Protein AF-A0A6A0HSL7-F1 (afdb_monomer)

Radius of gyration: 22.44 Å; Cα contacts (8 Å, |Δi|>4): 153; chains: 1; bounding box: 70×36×68 Å

Mean predicted aligned error: 13.16 Å

Secondary structure (DSSP, 8-state):
----------S-SSSSSSS----HHHHHHHHHTT-HHHHHHHHHHHHHHHHHHHHHHH--HHHHHHHHHHHHHHHHHHGGG--GGG--HHHHHHHHHHHHHHHHHHHHHHH-TTS-PPPP-------SS--HHHHHHHHHHHHHHHHHHHHS-HHHHHHHHHHHTS---HHHHHHHTT--HHHHHHHHHHHHHHHHHHHHHTT----

Sequence (207 aa):
MDFIMNQQADPATGVGQDVLRRSDDELLGAMAQREQQALAELYDRYATVLYTLALKIVGNASTAQDVVQEAFLTAWRKAALYSQKRGNVRTWLIVLCRNLAIDHYRAKMRLASRRVEMESVGEILIEHDQSPAEAAVAREDGRLLQQALEQLPREQRDVIELAYFRGLSQSEIAEETNTPLGTVKTRTRQAMMKLRGYLVQAGSIAY

Foldseek 3Di:
DDDDDDDDDDPDDPPPPPPDLDFLLVLLVCLVVVNVVSLVSVCVVPVVVLLVLLCLLQVDNVLSNVLSVVLSVVSSVCSVVDDCVVDGPNVVSNVSSNLSSLVSNVVVCVVVVPDDDDDWPPDDQDDDPDDPVRSVLVVVLVVLLVVLLVPQDPLLSVLVCCCPGVVDDLVRCCVVVVHDSVVSVVSPVVSVVSSVVSCVVVVSDDD

Structure (mmCIF, N/CA/C/O backbone):
data_AF-A0A6A0HSL7-F1
#
_entry.id   AF-A0A6A0HSL7-F1
#
loop_
_atom_site.group_PDB
_atom_site.id
_atom_site.type_symbol
_atom_site.label_atom_id
_atom_site.label_alt_id
_atom_site.label_comp_id
_atom_site.label_asym_id
_atom_site.label_entity_id
_atom_site.label_seq_id
_atom_site.pdbx_PDB_ins_code
_atom_site.Cartn_x
_atom_site.Cartn_y
_atom_site.Cartn_z
_atom_site.occupancy
_atom_site.B_iso_or_equiv
_atom_site.auth_seq_id
_atom_site.auth_comp_id
_atom_site.auth_asym_id
_atom_site.auth_atom_id
_atom_site.pdbx_PDB_model_num
ATOM 1 N N . MET A 1 1 ? -53.394 -18.895 43.784 1.00 38.19 1 MET A N 1
ATOM 2 C CA . MET A 1 1 ? -52.221 -18.953 42.893 1.00 38.19 1 MET A CA 1
ATOM 3 C C . MET A 1 1 ? -52.685 -18.371 41.569 1.00 38.19 1 MET A C 1
ATOM 5 O O . MET A 1 1 ? -53.599 -18.956 41.011 1.00 38.19 1 MET A O 1
ATOM 9 N N . ASP A 1 2 ? -52.305 -17.188 41.086 1.00 35.12 2 ASP A N 1
ATOM 10 C CA . ASP A 1 2 ? -51.199 -16.255 41.374 1.00 35.12 2 ASP A CA 1
ATOM 11 C C . ASP A 1 2 ? -51.667 -14.827 40.996 1.00 35.12 2 ASP A C 1
ATOM 13 O O . ASP A 1 2 ? -52.478 -14.669 40.089 1.00 35.12 2 ASP A O 1
ATOM 17 N N . PHE A 1 3 ? -51.506 -13.824 41.864 1.00 31.28 3 PHE A N 1
ATOM 18 C CA . PHE A 1 3 ? -50.407 -12.842 41.963 1.00 31.28 3 PHE A CA 1
ATOM 19 C C . PHE A 1 3 ? -50.342 -11.801 40.822 1.00 31.28 3 PHE A C 1
ATOM 21 O O . PHE A 1 3 ? -50.193 -12.112 39.648 1.00 31.28 3 PHE A O 1
ATOM 28 N N . ILE A 1 4 ? -50.459 -10.535 41.229 1.00 39.03 4 ILE A N 1
ATOM 29 C CA . ILE A 1 4 ? -50.401 -9.292 40.449 1.00 39.03 4 ILE A CA 1
ATOM 30 C C . ILE A 1 4 ? -48.955 -9.006 40.005 1.00 39.03 4 ILE A C 1
ATOM 32 O O . ILE A 1 4 ? -48.077 -9.043 40.858 1.00 39.03 4 ILE A O 1
ATOM 36 N N . MET A 1 5 ? -48.715 -8.578 38.754 1.00 34.66 5 MET A N 1
ATOM 37 C CA . MET A 1 5 ? -47.860 -7.406 38.476 1.00 34.66 5 MET A CA 1
ATOM 38 C C . MET A 1 5 ? -47.933 -6.902 37.026 1.00 34.66 5 MET A C 1
ATOM 40 O O . MET A 1 5 ? -47.741 -7.622 36.055 1.00 34.66 5 MET A O 1
ATOM 44 N N . ASN A 1 6 ? -48.185 -5.601 36.950 1.00 34.19 6 ASN A N 1
ATOM 45 C CA . ASN A 1 6 ? -47.958 -4.667 35.859 1.00 34.19 6 ASN A CA 1
ATOM 46 C C . ASN A 1 6 ? -46.462 -4.571 35.496 1.00 34.19 6 ASN A C 1
ATOM 48 O O . ASN A 1 6 ? -45.672 -4.283 36.392 1.00 34.19 6 ASN A O 1
ATOM 52 N N . GLN A 1 7 ? -46.093 -4.684 34.214 1.00 33.69 7 GLN A N 1
ATOM 53 C CA . GLN A 1 7 ? -45.019 -3.862 33.640 1.00 33.69 7 GLN A CA 1
ATOM 54 C C . GLN A 1 7 ? -45.060 -3.861 32.106 1.00 33.69 7 GLN A C 1
ATOM 56 O O . GLN A 1 7 ? -45.071 -4.905 31.459 1.00 33.69 7 GLN A O 1
ATOM 61 N N . GLN A 1 8 ? -45.079 -2.654 31.544 1.00 37.56 8 GLN A N 1
ATOM 62 C CA . GLN A 1 8 ? -44.827 -2.363 30.137 1.00 37.56 8 GLN A CA 1
ATOM 63 C C . GLN A 1 8 ? -43.493 -2.968 29.672 1.00 37.56 8 GLN A C 1
ATOM 65 O O . GLN A 1 8 ? -42.477 -2.811 30.346 1.00 37.56 8 GLN A O 1
ATOM 70 N N . ALA A 1 9 ? -43.484 -3.562 28.480 1.00 36.19 9 ALA A N 1
ATOM 71 C CA . ALA A 1 9 ? -42.281 -3.721 27.673 1.00 36.19 9 ALA A CA 1
ATOM 72 C C . ALA A 1 9 ? -42.577 -3.124 26.292 1.00 36.19 9 ALA A C 1
ATOM 74 O O . ALA A 1 9 ? -43.346 -3.678 25.507 1.00 36.19 9 ALA A O 1
ATOM 75 N N . ASP A 1 10 ? -42.030 -1.933 26.073 1.00 36.88 10 ASP A N 1
ATOM 76 C CA . ASP A 1 10 ? -42.110 -1.157 24.838 1.00 36.88 10 ASP A CA 1
ATOM 77 C C . ASP A 1 10 ? -41.440 -1.906 23.662 1.00 36.88 10 ASP A C 1
ATOM 79 O O . ASP A 1 10 ? -40.443 -2.611 23.865 1.00 36.88 10 ASP A O 1
ATOM 83 N N . PRO A 1 11 ? -41.924 -1.739 22.418 1.00 40.50 11 PRO A N 1
ATOM 84 C CA . PRO A 1 11 ? -41.395 -2.391 21.232 1.00 40.50 11 PRO A CA 1
ATOM 85 C C . PRO A 1 11 ? -40.235 -1.566 20.655 1.00 40.50 11 PRO A C 1
ATOM 87 O O . PRO A 1 11 ? -40.400 -0.844 19.677 1.00 40.50 11 PRO A O 1
ATOM 90 N N . ALA A 1 12 ? -39.045 -1.645 21.252 1.00 40.69 12 ALA A N 1
ATOM 91 C CA . ALA A 1 12 ? -37.861 -0.987 20.693 1.00 40.69 12 ALA A CA 1
ATOM 92 C C . ALA A 1 12 ? -36.554 -1.654 21.149 1.00 40.69 12 ALA A C 1
ATOM 94 O O . ALA A 1 12 ? -35.935 -1.249 22.128 1.00 40.69 12 ALA A O 1
ATOM 95 N N . THR A 1 13 ? -36.081 -2.674 20.428 1.00 43.53 13 THR A N 1
ATOM 96 C CA . THR A 1 13 ? -34.695 -3.169 20.614 1.00 43.53 13 THR A CA 1
ATOM 97 C C . THR A 1 13 ? -33.967 -3.477 19.297 1.00 43.53 13 THR A C 1
ATOM 99 O O . THR A 1 13 ? -32.833 -3.929 19.310 1.00 43.53 13 THR A O 1
ATOM 102 N N . GLY A 1 14 ? -34.548 -3.168 18.133 1.00 37.19 14 GLY A N 1
ATOM 103 C CA . GLY A 1 14 ? -33.937 -3.501 16.835 1.00 37.19 14 GLY A CA 1
ATOM 104 C C . GLY A 1 14 ? -33.225 -2.372 16.081 1.00 37.19 14 GLY A C 1
ATOM 105 O O . GLY A 1 14 ? -32.599 -2.652 15.070 1.00 37.19 14 GLY A O 1
ATOM 106 N N . VAL A 1 15 ? -33.322 -1.107 16.510 1.00 38.22 15 VAL A N 1
ATOM 107 C CA . VAL A 1 15 ? -32.984 0.055 15.643 1.00 38.22 15 VAL A CA 1
ATOM 108 C C . VAL A 1 15 ? -31.801 0.891 16.178 1.00 38.22 15 VAL A C 1
ATOM 110 O O . VAL A 1 15 ? -31.500 1.966 15.677 1.00 38.22 15 VAL A O 1
ATOM 113 N N . GLY A 1 16 ? -31.091 0.414 17.205 1.00 36.81 16 GLY A N 1
ATOM 114 C CA . GLY A 1 16 ? -30.145 1.240 17.973 1.00 36.81 16 GLY A CA 1
ATOM 115 C C . GLY A 1 16 ? -28.657 1.169 17.605 1.00 36.81 16 GLY A C 1
ATOM 116 O O . GLY A 1 16 ? -27.894 1.963 18.145 1.00 36.81 16 GLY A O 1
ATOM 117 N N . GLN A 1 17 ? -28.206 0.245 16.748 1.00 38.72 17 GLN A N 1
ATOM 118 C CA . GLN A 1 17 ? -26.759 0.041 16.517 1.00 38.72 17 GLN A CA 1
ATOM 119 C C . GLN A 1 17 ? -26.218 0.654 15.219 1.00 38.72 17 GLN A C 1
ATOM 121 O O . GLN A 1 17 ? -25.010 0.831 15.099 1.00 38.72 17 GLN A O 1
ATOM 126 N N . ASP A 1 18 ? -27.087 1.046 14.286 1.00 43.97 18 ASP A N 1
ATOM 127 C CA . ASP A 1 18 ? -26.670 1.530 12.959 1.00 43.97 18 ASP A CA 1
ATOM 128 C C . ASP A 1 18 ? -26.494 3.064 12.885 1.00 43.97 18 ASP A C 1
ATOM 130 O O . ASP A 1 18 ? -26.055 3.613 11.882 1.00 43.97 18 ASP A O 1
ATOM 134 N N . VAL A 1 19 ? -26.817 3.789 13.965 1.00 47.00 19 VAL A N 1
ATOM 135 C CA . VAL A 1 19 ? -26.932 5.264 13.955 1.00 47.00 19 VAL A CA 1
ATOM 136 C C . VAL A 1 19 ? -25.626 5.987 14.348 1.00 47.00 19 VAL A C 1
ATOM 138 O O . VAL A 1 19 ? -25.557 7.208 14.255 1.00 47.00 19 VAL A O 1
ATOM 141 N N . LEU A 1 20 ? -24.559 5.284 14.755 1.00 55.59 20 LEU A N 1
ATOM 142 C CA . LEU A 1 20 ? -23.324 5.923 15.265 1.00 55.59 20 LEU A CA 1
ATOM 143 C C . LEU A 1 20 ? -22.008 5.323 14.740 1.00 55.59 20 LEU A C 1
ATOM 145 O O . LEU A 1 20 ? -20.956 5.512 15.355 1.00 55.59 20 LEU A O 1
ATOM 149 N N . ARG A 1 21 ? -22.020 4.596 13.619 1.00 75.06 21 ARG A N 1
ATOM 150 C CA . ARG A 1 21 ? -20.775 4.066 13.047 1.00 75.06 21 ARG A CA 1
ATOM 151 C C . ARG A 1 21 ? -19.989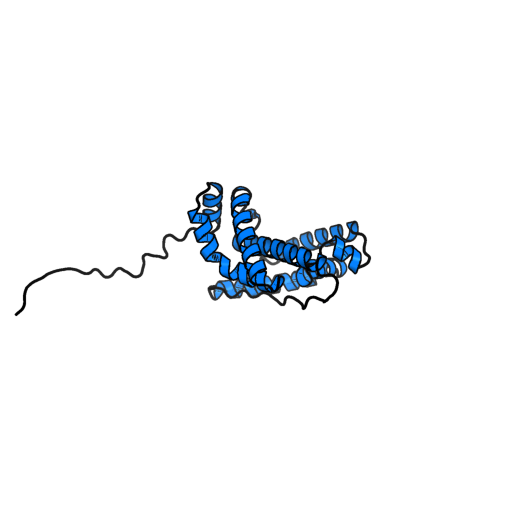 5.210 12.393 1.00 75.06 21 ARG A C 1
ATOM 153 O O . ARG A 1 21 ? -20.399 5.712 11.350 1.00 75.06 21 ARG A O 1
ATOM 160 N N . ARG A 1 22 ? -18.865 5.625 12.998 1.00 86.94 22 ARG A N 1
ATOM 161 C CA . ARG A 1 22 ? -17.994 6.689 12.454 1.00 86.94 22 ARG A CA 1
ATOM 162 C C . ARG A 1 22 ? -17.573 6.340 11.024 1.00 86.94 22 ARG A C 1
ATOM 164 O O . ARG A 1 22 ? -17.250 5.188 10.729 1.00 86.94 22 ARG A O 1
ATOM 171 N N . SER A 1 23 ? -17.543 7.308 10.125 1.00 90.00 23 SER A N 1
ATOM 172 C CA . SER A 1 23 ? -16.912 7.140 8.815 1.00 90.00 23 SER A CA 1
ATOM 173 C C . SER A 1 23 ? -15.414 6.853 8.968 1.00 90.00 23 SER A C 1
ATOM 175 O O . SER A 1 23 ? -14.796 7.182 9.982 1.00 90.00 23 SER A O 1
ATOM 177 N N . ASP A 1 24 ? -14.793 6.246 7.958 1.00 90.12 24 ASP A N 1
ATOM 178 C CA . ASP A 1 24 ? -13.355 5.963 8.027 1.00 90.12 24 ASP A CA 1
ATOM 179 C C . ASP A 1 24 ? -12.506 7.241 8.098 1.00 90.12 24 ASP A C 1
ATOM 181 O O . ASP A 1 24 ? -11.450 7.255 8.732 1.00 90.12 24 ASP A O 1
ATOM 185 N N . ASP A 1 25 ? -12.975 8.327 7.477 1.00 89.25 25 ASP A N 1
ATOM 186 C CA . ASP A 1 25 ? -12.317 9.631 7.537 1.00 89.25 25 ASP A CA 1
ATOM 187 C C . ASP A 1 25 ? -12.368 10.209 8.963 1.00 89.25 25 ASP A C 1
ATOM 189 O O . ASP A 1 25 ? -11.362 10.724 9.459 1.00 89.25 25 ASP A O 1
ATOM 193 N N . GLU A 1 26 ? -13.500 10.062 9.661 1.00 92.19 26 GLU A N 1
ATOM 194 C CA . GLU A 1 26 ? -13.626 10.424 11.080 1.00 92.19 26 GLU A CA 1
ATOM 195 C C . GLU A 1 26 ? -12.715 9.568 11.965 1.00 92.19 26 GLU A C 1
ATOM 197 O O . GLU A 1 26 ? -12.079 10.098 12.879 1.00 92.19 26 GLU A O 1
ATOM 202 N N . LEU A 1 27 ? -12.587 8.268 11.674 1.00 93.88 27 LEU A N 1
ATOM 203 C CA . LEU A 1 27 ? -11.656 7.389 12.386 1.00 93.88 27 LEU A CA 1
ATOM 204 C C . LEU A 1 27 ? -10.201 7.826 12.194 1.00 93.88 27 LEU A C 1
ATOM 206 O O . LEU A 1 27 ? -9.456 7.897 13.173 1.00 93.88 27 LEU A O 1
ATOM 210 N N . LEU A 1 28 ? -9.786 8.196 10.977 1.00 91.94 28 LEU A N 1
ATOM 211 C CA . LEU A 1 28 ? -8.440 8.737 10.761 1.00 91.94 28 LEU A CA 1
ATOM 212 C C . LEU A 1 28 ? -8.236 10.096 11.439 1.00 91.94 28 LEU A C 1
ATOM 214 O O . LEU A 1 28 ? -7.156 10.342 11.986 1.00 91.94 28 LEU A O 1
ATOM 218 N N . GLY A 1 29 ? -9.256 10.956 11.461 1.00 92.06 29 GLY A N 1
ATOM 219 C CA . GLY A 1 29 ? -9.227 12.216 12.209 1.00 92.06 29 GLY A CA 1
ATOM 220 C C . GLY A 1 29 ? -9.021 11.997 13.711 1.00 92.06 29 GLY A C 1
ATOM 221 O O . GLY A 1 29 ? -8.166 12.640 14.325 1.00 92.06 29 GLY A O 1
ATOM 222 N N . ALA A 1 30 ? -9.735 11.034 14.291 1.00 92.88 30 ALA A N 1
ATOM 223 C CA . ALA A 1 30 ? -9.594 10.624 15.686 1.00 92.88 30 ALA A CA 1
ATOM 224 C C . ALA A 1 30 ? -8.220 9.984 15.978 1.00 92.88 30 ALA A C 1
ATOM 226 O O . ALA A 1 30 ? -7.563 10.314 16.969 1.00 92.88 30 ALA A O 1
ATOM 227 N N . MET A 1 31 ? -7.709 9.140 15.076 1.00 94.62 31 MET A N 1
ATOM 228 C CA . MET A 1 31 ? -6.356 8.574 15.177 1.00 94.62 31 MET A CA 1
ATOM 229 C C . MET A 1 31 ? -5.269 9.656 15.129 1.00 94.62 31 MET A C 1
ATOM 231 O O . MET A 1 31 ? -4.275 9.568 15.858 1.00 94.62 31 MET A O 1
ATOM 235 N N . ALA A 1 32 ? -5.449 10.706 14.321 1.00 92.31 32 ALA A N 1
ATOM 236 C CA . ALA A 1 32 ? -4.539 11.852 14.294 1.00 92.31 32 ALA A CA 1
ATOM 237 C C . ALA A 1 32 ? -4.501 12.592 15.646 1.00 92.31 32 ALA A C 1
ATOM 239 O O . ALA A 1 32 ? -3.448 13.097 16.038 1.00 92.31 32 ALA A O 1
ATOM 240 N N . GLN A 1 33 ? -5.612 12.573 16.389 1.00 94.00 33 GLN A N 1
ATOM 241 C CA . GLN A 1 33 ? -5.730 13.078 17.763 1.00 94.00 33 GLN A CA 1
ATOM 242 C C . GLN A 1 33 ? -5.309 12.055 18.834 1.00 94.00 33 GLN A C 1
ATOM 244 O O . GLN A 1 33 ? -5.444 12.318 20.026 1.00 94.00 33 GLN A O 1
ATOM 249 N N . ARG A 1 34 ? -4.738 10.913 18.428 1.00 93.06 34 ARG A N 1
ATOM 250 C CA . ARG A 1 34 ? -4.272 9.823 19.302 1.00 93.06 34 ARG A CA 1
ATOM 251 C C . ARG A 1 34 ? -5.380 9.083 20.060 1.00 93.06 34 ARG A C 1
ATOM 253 O O . ARG A 1 34 ? -5.095 8.436 21.068 1.00 93.06 34 ARG A O 1
ATOM 260 N N . GLU A 1 35 ? -6.609 9.079 19.550 1.00 95.62 35 GLU A N 1
ATOM 261 C CA . GLU A 1 35 ? -7.687 8.251 20.099 1.00 95.62 35 GLU A CA 1
ATOM 262 C C . GLU A 1 35 ? -7.487 6.774 19.716 1.00 95.62 35 GLU A C 1
ATOM 264 O O . GLU A 1 35 ? -7.698 6.372 18.573 1.00 95.62 35 GLU A O 1
ATOM 269 N N . GLN A 1 36 ? -7.065 5.942 20.674 1.00 91.81 36 GLN A N 1
ATOM 270 C CA . GLN A 1 36 ? -6.750 4.526 20.423 1.00 91.81 36 GLN A CA 1
ATOM 271 C C . GLN A 1 36 ? -7.967 3.704 19.981 1.00 91.81 36 GLN A C 1
ATOM 273 O O . GLN A 1 36 ? -7.824 2.798 19.162 1.00 91.81 36 GLN A O 1
ATOM 278 N N . GLN A 1 37 ? -9.162 4.046 20.469 1.00 94.19 37 GLN A N 1
ATOM 279 C CA . GLN A 1 37 ? -10.397 3.348 20.108 1.00 94.19 37 GLN A CA 1
ATOM 280 C C . GLN A 1 37 ? -10.683 3.429 18.602 1.00 94.19 37 GLN A C 1
ATOM 282 O O . GLN A 1 37 ? -11.158 2.462 18.013 1.00 94.19 37 GLN A O 1
ATOM 287 N N . ALA A 1 38 ? -10.315 4.542 17.959 1.00 94.44 38 ALA A N 1
ATOM 288 C CA . ALA A 1 38 ? -10.489 4.707 16.521 1.00 94.44 38 ALA A CA 1
ATOM 289 C C . ALA A 1 38 ? -9.597 3.754 15.706 1.00 94.44 38 ALA A C 1
ATOM 291 O O . ALA A 1 38 ? -10.011 3.268 14.656 1.00 94.44 38 ALA A O 1
ATOM 292 N N . LEU A 1 39 ? -8.394 3.437 16.204 1.00 94.12 39 LEU A N 1
ATOM 293 C CA . LEU A 1 39 ? -7.528 2.433 15.584 1.00 94.12 39 LEU A CA 1
ATOM 294 C C . LEU A 1 39 ? -8.123 1.028 15.709 1.00 94.12 39 LEU A C 1
ATOM 296 O O . LEU A 1 39 ? -8.077 0.279 14.739 1.00 94.12 39 LEU A O 1
ATOM 300 N N . ALA A 1 40 ? -8.670 0.679 16.877 1.00 94.06 40 ALA A N 1
ATOM 301 C CA . ALA A 1 40 ? -9.314 -0.616 17.096 1.00 94.06 40 ALA A CA 1
ATOM 302 C C . ALA A 1 40 ? -10.523 -0.797 16.166 1.00 94.06 40 ALA A C 1
ATOM 304 O O . ALA A 1 40 ? -10.637 -1.810 15.486 1.00 94.06 40 ALA A O 1
ATOM 305 N N . GLU A 1 41 ? -11.360 0.232 16.035 1.00 94.44 41 GLU A N 1
ATOM 306 C CA . GLU A 1 41 ? -12.517 0.184 15.141 1.00 94.44 41 GLU A CA 1
ATOM 307 C C . GLU A 1 41 ? -12.112 0.072 13.661 1.00 94.44 41 GLU A C 1
ATOM 309 O O . GLU A 1 41 ? -12.729 -0.670 12.894 1.00 94.44 41 GLU A O 1
ATOM 314 N N . LEU A 1 42 ? -11.047 0.767 13.248 1.00 93.19 42 LEU A N 1
ATOM 315 C CA . LEU A 1 42 ? -10.501 0.634 11.896 1.00 93.19 42 LEU A CA 1
ATOM 316 C C . LEU A 1 42 ? -9.868 -0.751 11.673 1.00 93.19 42 LEU A C 1
ATOM 318 O O . LEU A 1 42 ? -9.948 -1.296 10.570 1.00 93.19 42 LEU A O 1
ATOM 322 N N . TYR A 1 43 ? -9.256 -1.325 12.711 1.00 94.12 43 TYR A N 1
ATOM 323 C CA . TYR A 1 43 ? -8.714 -2.680 12.693 1.00 94.12 43 TYR A CA 1
ATOM 324 C C . TYR A 1 43 ? -9.818 -3.710 12.469 1.00 94.12 43 TYR A C 1
ATOM 326 O O . TYR A 1 43 ? -9.733 -4.478 11.512 1.00 94.12 43 TYR A O 1
ATOM 334 N N . ASP A 1 44 ? -10.886 -3.670 13.263 1.00 91.50 44 ASP A N 1
ATOM 335 C CA . ASP A 1 44 ? -12.009 -4.609 13.156 1.00 91.50 44 ASP A CA 1
ATOM 336 C C . ASP A 1 44 ? -12.671 -4.568 11.770 1.00 91.50 44 ASP A C 1
ATOM 338 O O . ASP A 1 44 ? -13.100 -5.597 11.248 1.00 91.50 44 ASP A O 1
ATOM 342 N N . ARG A 1 45 ? -12.696 -3.392 11.128 1.00 92.38 45 ARG A N 1
ATOM 343 C CA . ARG A 1 45 ? -13.218 -3.221 9.762 1.00 92.38 45 ARG A CA 1
ATOM 344 C C . ARG A 1 45 ? -12.349 -3.860 8.684 1.00 92.38 45 ARG A C 1
ATOM 346 O O . ARG A 1 45 ? -12.881 -4.381 7.708 1.00 92.38 45 ARG A O 1
ATOM 353 N N . TYR A 1 46 ? -11.025 -3.762 8.808 1.00 93.44 46 TYR A N 1
ATOM 354 C CA . TYR A 1 46 ? -10.119 -3.999 7.679 1.00 93.44 46 TYR A CA 1
ATOM 355 C C . TYR A 1 46 ? -9.118 -5.141 7.880 1.00 93.44 46 TYR A C 1
ATOM 357 O O . TYR A 1 46 ? -8.514 -5.591 6.905 1.00 93.44 46 TYR A O 1
ATOM 365 N N . ALA A 1 47 ? -8.948 -5.664 9.094 1.00 92.19 47 ALA A N 1
ATOM 366 C CA . ALA A 1 47 ? -7.948 -6.692 9.379 1.00 92.19 47 ALA A CA 1
ATOM 367 C C . ALA A 1 47 ? -8.116 -7.941 8.502 1.00 92.19 47 ALA A C 1
ATOM 369 O O . ALA A 1 47 ? -7.137 -8.411 7.928 1.00 92.19 47 ALA A O 1
ATOM 370 N N . THR A 1 48 ? -9.345 -8.431 8.314 1.00 91.00 48 THR A N 1
ATOM 371 C CA . THR A 1 48 ? -9.626 -9.637 7.514 1.00 91.00 48 THR A CA 1
ATOM 372 C C . THR A 1 48 ? -9.222 -9.477 6.048 1.00 91.00 48 THR A C 1
ATOM 374 O O . THR A 1 48 ? -8.563 -10.352 5.474 1.00 91.00 48 THR A O 1
ATOM 377 N N . VAL A 1 49 ? -9.576 -8.346 5.429 1.00 87.81 49 VAL A N 1
ATOM 378 C CA . VAL A 1 49 ? -9.240 -8.083 4.023 1.00 87.81 49 VAL A CA 1
ATOM 379 C C . VAL A 1 49 ? -7.739 -7.875 3.837 1.00 87.81 49 VAL A C 1
ATOM 381 O O . VAL A 1 49 ? -7.152 -8.451 2.918 1.00 87.81 49 VAL A O 1
ATOM 384 N N . LEU A 1 50 ? -7.098 -7.109 4.724 1.00 92.81 50 LEU A N 1
ATOM 385 C CA . LEU A 1 50 ? -5.657 -6.876 4.656 1.00 92.81 50 LEU A CA 1
ATOM 386 C C . LEU A 1 50 ? -4.872 -8.167 4.916 1.00 92.81 50 LEU A C 1
ATOM 388 O O . LEU A 1 50 ? -3.895 -8.431 4.221 1.00 92.81 50 LEU A O 1
ATOM 392 N N . TYR A 1 51 ? -5.331 -9.009 5.843 1.00 93.50 51 TYR A N 1
ATOM 393 C CA . TYR A 1 51 ? -4.731 -10.316 6.105 1.00 93.50 51 TYR A CA 1
ATOM 394 C C . TYR A 1 51 ? -4.824 -11.235 4.889 1.00 93.50 51 TYR A C 1
ATOM 396 O O . TYR A 1 51 ? -3.821 -11.818 4.483 1.00 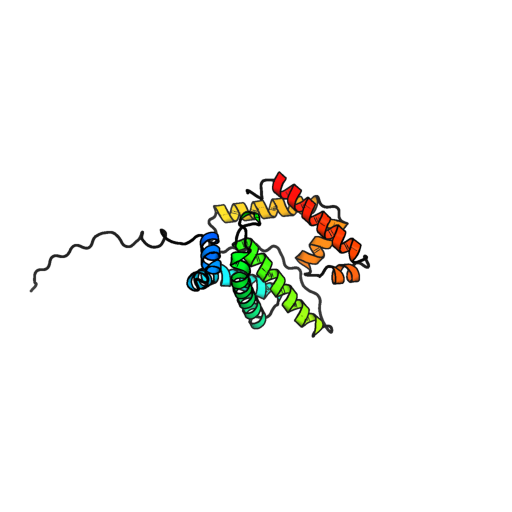93.50 51 TYR A O 1
ATOM 404 N N . THR A 1 52 ? -5.999 -11.319 4.263 1.00 86.19 52 THR A N 1
ATOM 405 C CA . THR A 1 52 ? -6.204 -12.140 3.060 1.00 86.19 52 THR A CA 1
ATOM 406 C C . THR A 1 52 ? -5.294 -11.687 1.917 1.00 86.19 52 THR A C 1
ATOM 408 O O . THR A 1 52 ? -4.675 -12.515 1.245 1.00 86.19 52 THR A O 1
ATOM 411 N N . LEU A 1 53 ? -5.172 -10.372 1.717 1.00 86.00 53 LEU A N 1
ATOM 412 C CA . LEU A 1 53 ? -4.265 -9.783 0.734 1.00 86.00 53 LEU A CA 1
ATOM 413 C C . LEU A 1 53 ? -2.798 -10.105 1.046 1.00 86.00 53 LEU A C 1
ATOM 415 O O . LEU A 1 53 ? -2.079 -10.598 0.177 1.00 86.00 53 LEU A O 1
ATOM 419 N N . ALA A 1 54 ? -2.359 -9.849 2.278 1.00 88.19 54 ALA A N 1
ATOM 420 C CA . ALA A 1 54 ? -0.987 -10.091 2.701 1.00 88.19 54 ALA A CA 1
ATOM 421 C C . ALA A 1 54 ? -0.618 -11.574 2.576 1.00 88.19 54 ALA A C 1
ATOM 423 O O . ALA A 1 54 ? 0.440 -11.888 2.037 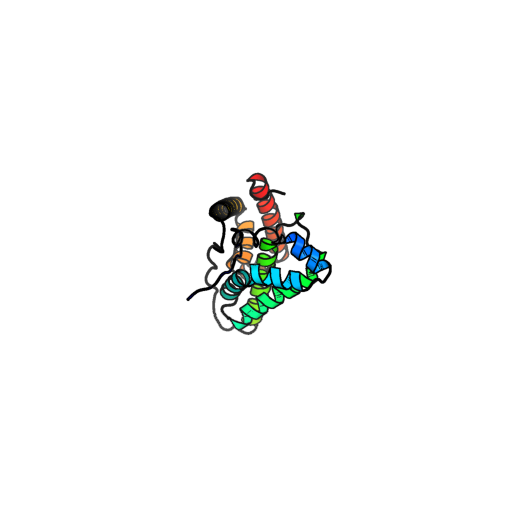1.00 88.19 54 ALA A O 1
ATOM 424 N N . LEU A 1 55 ? -1.508 -12.482 2.993 1.00 87.88 55 LEU A N 1
ATOM 425 C CA . LEU A 1 55 ? -1.304 -13.928 2.922 1.00 87.88 55 LEU A CA 1
ATOM 426 C C . LEU A 1 55 ? -1.097 -14.414 1.486 1.00 87.88 55 LEU A C 1
ATOM 428 O O . LEU A 1 55 ? -0.186 -15.206 1.252 1.00 87.88 55 LEU A O 1
ATOM 432 N N . LYS A 1 56 ? -1.883 -13.911 0.526 1.00 83.25 56 LYS A N 1
ATOM 433 C CA . LYS A 1 56 ? -1.705 -14.234 -0.900 1.00 83.25 56 LYS A CA 1
ATOM 434 C C . LYS A 1 56 ? -0.340 -13.792 -1.435 1.00 83.25 56 LYS A C 1
ATOM 436 O O . LYS A 1 56 ? 0.229 -14.487 -2.264 1.00 83.25 56 LYS A O 1
ATOM 441 N N . ILE A 1 57 ? 0.182 -12.659 -0.962 1.00 81.94 57 ILE A N 1
ATOM 442 C CA . ILE A 1 57 ? 1.464 -12.108 -1.427 1.00 81.94 57 ILE A CA 1
ATOM 443 C C . ILE A 1 57 ? 2.652 -12.827 -0.774 1.00 81.94 57 ILE A C 1
ATOM 445 O O . ILE A 1 57 ? 3.610 -13.185 -1.452 1.00 81.94 57 ILE A O 1
ATOM 449 N N . VAL A 1 58 ? 2.621 -13.025 0.546 1.00 85.06 58 VAL A N 1
ATOM 450 C CA . VAL A 1 58 ? 3.780 -13.539 1.302 1.00 85.06 58 VAL A CA 1
ATOM 451 C C . VAL A 1 58 ? 3.782 -15.062 1.463 1.00 85.06 58 VAL A C 1
ATOM 453 O O . VAL A 1 58 ? 4.810 -15.637 1.833 1.00 85.06 58 VAL A O 1
ATOM 456 N N . GLY A 1 59 ? 2.641 -15.722 1.232 1.00 83.12 59 GLY A N 1
ATOM 457 C CA . GLY A 1 59 ? 2.477 -17.176 1.327 1.00 83.12 59 GLY A CA 1
ATOM 458 C C . GLY A 1 59 ? 2.735 -17.761 2.722 1.00 83.12 59 GLY A C 1
ATOM 459 O O . GLY A 1 59 ? 2.946 -18.963 2.860 1.00 83.12 59 GLY A O 1
ATOM 460 N N . ASN A 1 60 ? 2.787 -16.929 3.766 1.00 89.81 60 ASN A N 1
ATOM 461 C CA . ASN A 1 60 ? 3.100 -17.336 5.134 1.00 89.81 60 ASN A CA 1
ATOM 462 C C . ASN A 1 60 ? 2.209 -16.596 6.138 1.00 89.81 60 ASN A C 1
ATOM 464 O O . ASN A 1 60 ? 2.186 -15.370 6.155 1.00 89.81 60 ASN A O 1
ATOM 468 N N . ALA A 1 61 ? 1.514 -17.343 6.998 1.00 91.69 61 ALA A N 1
ATOM 469 C CA . ALA A 1 61 ? 0.562 -16.775 7.952 1.00 91.69 61 ALA A CA 1
ATOM 470 C C . ALA A 1 61 ? 1.209 -15.817 8.967 1.00 91.69 61 ALA A C 1
ATOM 472 O O . ALA A 1 61 ? 0.666 -14.742 9.203 1.00 91.69 61 ALA A O 1
ATOM 473 N N . SER A 1 62 ? 2.383 -16.162 9.510 1.00 93.94 62 SER A N 1
ATOM 474 C CA . SER A 1 62 ? 3.098 -15.307 10.470 1.00 93.94 62 SER A CA 1
ATOM 475 C C . SER A 1 62 ? 3.500 -13.983 9.824 1.00 93.94 62 SER A C 1
ATOM 477 O O . SER A 1 62 ? 3.158 -12.919 10.325 1.00 93.94 62 SER A O 1
ATOM 479 N N . THR A 1 63 ? 4.142 -14.035 8.652 1.00 92.12 63 THR A N 1
ATOM 480 C CA . THR A 1 63 ? 4.535 -12.823 7.919 1.00 92.12 63 THR A CA 1
ATOM 481 C C . THR A 1 63 ? 3.319 -11.992 7.506 1.00 92.12 63 THR A C 1
ATOM 483 O O . THR A 1 63 ? 3.370 -10.768 7.542 1.00 92.12 63 THR A O 1
ATOM 486 N N . ALA A 1 64 ? 2.201 -12.626 7.143 1.00 92.38 64 ALA A N 1
ATOM 487 C CA . ALA A 1 64 ? 0.970 -11.908 6.824 1.00 92.38 64 ALA A CA 1
ATOM 488 C C . ALA A 1 64 ? 0.415 -11.146 8.040 1.00 92.38 64 ALA A C 1
ATOM 490 O O . ALA A 1 64 ? 0.006 -9.994 7.899 1.00 92.38 64 ALA A O 1
ATOM 491 N N . GLN A 1 65 ? 0.439 -11.748 9.234 1.00 96.69 65 GLN A N 1
ATOM 492 C CA . GLN A 1 65 ? 0.051 -11.072 10.477 1.00 96.69 65 GLN A CA 1
ATOM 493 C C . GLN A 1 65 ? 0.974 -9.891 10.793 1.00 96.69 65 GLN A C 1
ATOM 495 O O . GLN A 1 65 ? 0.486 -8.824 11.170 1.00 96.69 65 GLN A O 1
ATOM 500 N N . ASP A 1 66 ? 2.284 -10.048 10.604 1.00 96.44 66 ASP A N 1
ATOM 501 C CA . ASP A 1 66 ? 3.256 -8.969 10.810 1.00 96.44 66 ASP A CA 1
ATOM 502 C C . ASP A 1 66 ? 2.995 -7.793 9.860 1.00 96.44 66 ASP A C 1
ATOM 504 O O . ASP A 1 66 ? 2.943 -6.641 10.291 1.00 96.44 66 ASP A O 1
ATOM 508 N N . VAL A 1 67 ? 2.731 -8.080 8.582 1.00 95.56 67 VAL A N 1
ATOM 509 C CA . VAL A 1 67 ? 2.380 -7.070 7.572 1.00 95.56 67 VAL A CA 1
ATOM 510 C C . VAL A 1 67 ? 1.109 -6.310 7.952 1.00 95.56 67 VAL A C 1
ATOM 512 O O . VAL A 1 67 ? 1.067 -5.086 7.819 1.00 95.56 67 VAL A O 1
ATOM 515 N N . VAL A 1 68 ? 0.065 -7.004 8.415 1.00 96.94 68 VAL A N 1
ATOM 516 C CA . VAL A 1 68 ? -1.191 -6.360 8.836 1.00 96.94 68 VAL A CA 1
ATOM 517 C C . VAL A 1 68 ? -0.952 -5.446 10.034 1.00 96.94 68 VAL A C 1
ATOM 519 O O . VAL A 1 68 ? -1.365 -4.285 10.011 1.00 96.94 68 VAL A O 1
ATOM 522 N N . GLN A 1 69 ? -0.239 -5.929 11.053 1.00 96.81 69 GLN A N 1
ATOM 523 C CA . GLN A 1 69 ? 0.116 -5.120 12.220 1.00 96.81 69 GLN A CA 1
ATOM 524 C C . GLN A 1 69 ? 0.925 -3.884 11.813 1.00 96.81 69 GLN A C 1
ATOM 526 O O . GLN A 1 69 ? 0.609 -2.762 12.217 1.00 96.81 69 GLN A O 1
ATOM 531 N N . GLU A 1 70 ? 1.930 -4.056 10.956 1.00 97.31 70 GLU A N 1
ATOM 532 C CA . GLU A 1 70 ? 2.749 -2.958 10.455 1.00 97.31 70 GLU A CA 1
ATOM 533 C C . GLU A 1 70 ? 1.934 -1.953 9.626 1.00 97.31 70 GLU A C 1
ATOM 535 O O . GLU A 1 70 ? 2.163 -0.741 9.735 1.00 97.31 70 GLU A O 1
ATOM 540 N N . ALA A 1 71 ? 0.952 -2.419 8.849 1.00 95.62 71 ALA A N 1
ATOM 541 C CA . ALA A 1 71 ? 0.048 -1.560 8.091 1.00 95.62 71 ALA A CA 1
ATOM 542 C C . ALA A 1 71 ? -0.768 -0.655 9.024 1.00 95.62 71 ALA A C 1
ATOM 544 O O . ALA A 1 71 ? -0.769 0.562 8.832 1.00 95.62 71 ALA A O 1
ATOM 545 N N . PHE A 1 72 ? -1.378 -1.205 10.076 1.00 97.12 72 PHE A N 1
ATOM 546 C CA . PHE A 1 72 ? -2.148 -0.420 11.048 1.00 97.12 72 PHE A CA 1
ATOM 547 C C . PHE A 1 72 ? -1.273 0.514 11.891 1.00 97.12 72 PHE A C 1
ATOM 549 O O . PHE A 1 72 ? -1.625 1.679 12.087 1.00 97.12 72 PHE A O 1
ATOM 556 N N . LEU A 1 73 ? -0.085 0.071 12.314 1.00 96.31 73 LEU A N 1
ATOM 557 C CA . LEU A 1 73 ? 0.881 0.940 12.996 1.00 96.31 73 LEU A CA 1
ATOM 558 C C . LEU A 1 73 ? 1.349 2.086 12.091 1.00 96.31 73 LEU A C 1
ATOM 560 O O . LEU A 1 73 ? 1.523 3.224 12.536 1.00 96.31 73 LEU A O 1
ATOM 564 N N . THR A 1 74 ? 1.551 1.808 10.805 1.00 93.00 74 THR A N 1
ATOM 565 C CA . THR A 1 74 ? 1.900 2.835 9.823 1.00 93.00 74 THR A CA 1
ATOM 566 C C . THR A 1 74 ? 0.732 3.782 9.576 1.00 93.00 74 THR A C 1
ATOM 568 O O . THR A 1 74 ? 0.958 4.992 9.497 1.00 93.00 74 THR A O 1
ATOM 571 N N . ALA A 1 75 ? -0.498 3.269 9.517 1.00 92.62 75 ALA A N 1
ATOM 572 C CA . ALA A 1 75 ? -1.702 4.077 9.396 1.00 92.62 75 ALA A CA 1
ATOM 573 C C . ALA A 1 75 ? -1.854 5.023 10.595 1.00 92.62 75 ALA A C 1
ATOM 575 O O . ALA A 1 75 ? -2.010 6.225 10.401 1.00 92.62 75 ALA A O 1
ATOM 576 N N . TRP A 1 76 ? -1.663 4.526 11.820 1.00 94.81 76 TRP A N 1
ATOM 577 C CA . TRP A 1 76 ? -1.633 5.336 13.041 1.00 94.81 76 TRP A CA 1
ATOM 578 C C . TRP A 1 76 ? -0.602 6.468 12.985 1.00 94.81 76 TRP A C 1
ATOM 580 O O . TRP A 1 76 ? -0.901 7.615 13.320 1.00 94.81 76 TRP A O 1
ATOM 590 N N . ARG A 1 77 ? 0.623 6.181 12.524 1.00 92.62 77 ARG A N 1
ATOM 591 C CA . ARG A 1 77 ? 1.675 7.205 12.383 1.00 92.62 77 ARG A CA 1
ATOM 592 C C . ARG A 1 77 ? 1.359 8.239 11.303 1.00 92.62 77 ARG A C 1
ATOM 594 O O . ARG A 1 77 ? 1.776 9.386 11.434 1.00 92.62 77 ARG A O 1
ATOM 601 N N . LYS A 1 78 ? 0.673 7.831 10.234 1.00 88.75 78 LYS A N 1
ATOM 602 C CA . LYS A 1 78 ? 0.396 8.665 9.056 1.00 88.75 78 LYS A CA 1
ATOM 603 C C . LYS A 1 78 ? -1.009 9.267 9.038 1.00 88.75 78 LYS A C 1
ATOM 605 O O . LYS A 1 78 ? -1.298 10.007 8.105 1.00 88.75 78 LYS A O 1
ATOM 610 N N . ALA A 1 79 ? -1.839 9.013 10.049 1.00 89.31 79 ALA A N 1
ATOM 611 C CA . ALA A 1 79 ? -3.224 9.480 10.115 1.00 89.31 79 ALA A CA 1
ATOM 612 C C . ALA A 1 79 ? -3.344 10.997 9.881 1.00 89.31 79 ALA A C 1
ATOM 614 O O . ALA A 1 79 ? -4.139 11.436 9.061 1.00 89.31 79 ALA A O 1
ATOM 615 N N . ALA A 1 80 ? -2.458 11.797 10.487 1.00 85.00 80 ALA A N 1
ATOM 616 C CA . ALA A 1 80 ? -2.431 13.254 10.311 1.00 85.00 80 ALA A CA 1
ATOM 617 C C . ALA A 1 80 ? -2.008 13.729 8.902 1.00 85.00 80 ALA A C 1
ATOM 619 O O . ALA A 1 80 ? -2.204 14.890 8.557 1.00 85.00 80 ALA A O 1
ATOM 620 N N . LEU A 1 81 ? -1.391 12.860 8.094 1.00 80.94 81 LEU A N 1
ATOM 621 C CA . LEU A 1 81 ? -0.933 13.159 6.729 1.00 80.94 81 LEU A CA 1
ATOM 622 C C . LEU A 1 81 ? -1.923 12.686 5.657 1.00 80.94 81 LEU A C 1
ATOM 624 O O . LEU A 1 81 ? -1.702 12.929 4.462 1.00 80.94 81 LEU A O 1
ATOM 628 N N . TYR A 1 82 ? -2.968 11.966 6.062 1.00 78.56 82 TYR A N 1
ATOM 629 C CA . TYR A 1 82 ? -4.020 11.534 5.162 1.00 78.56 82 TYR A CA 1
ATOM 630 C C . TYR A 1 82 ? -4.809 12.744 4.650 1.00 78.56 82 TYR A C 1
ATOM 632 O O . TYR A 1 82 ? -5.006 13.741 5.341 1.00 78.56 82 TYR A O 1
ATOM 640 N N . SER A 1 83 ? -5.237 12.664 3.394 1.00 71.38 83 SER A N 1
ATOM 641 C CA . SER A 1 83 ? -6.078 13.673 2.767 1.00 71.38 83 SER A CA 1
ATOM 642 C C . SER A 1 83 ? -7.086 12.956 1.891 1.00 71.38 83 SER A C 1
ATOM 644 O O . SER A 1 83 ? -6.684 12.249 0.970 1.00 71.38 83 SER A O 1
ATOM 646 N N . GLN A 1 84 ? -8.372 13.194 2.143 1.00 67.25 84 GLN A N 1
ATOM 647 C CA . GLN A 1 84 ? -9.487 12.597 1.402 1.00 67.25 84 GLN A CA 1
ATOM 648 C C . GLN A 1 84 ? -9.380 12.842 -0.117 1.00 67.25 84 GLN A C 1
ATOM 650 O O . GLN A 1 84 ? -9.666 11.963 -0.920 1.00 67.25 84 GLN A O 1
ATOM 655 N N . LYS A 1 85 ? -8.793 13.982 -0.523 1.00 60.81 85 LYS A N 1
ATOM 656 C CA . LYS A 1 85 ? -8.490 14.319 -1.930 1.00 60.81 85 LYS A CA 1
ATOM 657 C C . LYS A 1 85 ? -7.517 13.348 -2.623 1.00 60.81 85 LYS A C 1
ATOM 659 O O . LYS A 1 85 ? -7.298 13.459 -3.827 1.00 60.81 85 LYS A O 1
ATOM 664 N N . ARG A 1 86 ? -6.846 12.462 -1.876 1.00 58.66 86 ARG A N 1
ATOM 665 C CA . ARG A 1 86 ? -5.905 11.453 -2.397 1.00 58.66 86 ARG A CA 1
ATOM 666 C C . ARG A 1 86 ? -6.541 10.064 -2.555 1.00 58.66 86 ARG A C 1
ATOM 668 O O . ARG A 1 86 ? -5.842 9.164 -3.016 1.00 58.66 86 ARG A O 1
ATOM 675 N N . GLY A 1 87 ? -7.823 9.907 -2.219 1.00 67.38 87 GLY A N 1
ATOM 676 C CA . GLY A 1 87 ? -8.574 8.650 -2.282 1.00 67.38 87 GLY A CA 1
ATOM 677 C C . GLY A 1 87 ? -9.090 8.207 -0.910 1.00 67.38 87 GLY A C 1
ATOM 678 O O . GLY A 1 87 ? -8.605 8.682 0.114 1.00 67.38 87 GLY A O 1
ATOM 679 N N . ASN A 1 88 ? -10.062 7.287 -0.902 1.00 79.56 88 ASN A N 1
ATOM 680 C CA . ASN A 1 88 ? -10.688 6.792 0.328 1.00 79.56 88 ASN A CA 1
ATOM 681 C C . ASN A 1 88 ? -9.731 5.950 1.201 1.00 79.56 88 ASN A C 1
ATOM 683 O O . ASN A 1 88 ? -8.758 5.353 0.718 1.00 79.56 88 ASN A O 1
ATOM 687 N N . VAL A 1 89 ? -10.033 5.877 2.501 1.00 83.44 89 VAL A N 1
ATOM 688 C CA . VAL A 1 89 ? -9.216 5.184 3.515 1.00 83.44 89 VAL A CA 1
ATOM 689 C C . VAL A 1 89 ? -8.999 3.710 3.179 1.00 83.44 89 VAL A C 1
ATOM 691 O O . VAL A 1 89 ? -7.873 3.219 3.287 1.00 83.44 89 VAL A O 1
ATOM 694 N N . ARG A 1 90 ? -10.041 3.012 2.709 1.00 83.62 90 ARG A N 1
ATOM 695 C CA . ARG A 1 90 ? -9.967 1.601 2.301 1.00 83.62 90 ARG A CA 1
ATOM 696 C C . ARG A 1 90 ? -8.879 1.366 1.254 1.00 83.62 90 ARG A C 1
ATOM 698 O O . ARG A 1 90 ? -8.014 0.510 1.436 1.00 83.62 90 ARG A O 1
ATOM 705 N N . THR A 1 91 ? -8.895 2.144 0.174 1.00 75.69 91 THR A N 1
ATOM 706 C CA . THR A 1 91 ? -7.916 2.035 -0.918 1.00 75.69 91 THR A CA 1
ATOM 707 C C . THR A 1 91 ? -6.513 2.331 -0.411 1.00 75.69 91 THR A C 1
ATOM 709 O O . THR A 1 91 ? -5.566 1.604 -0.715 1.00 75.69 91 THR A O 1
ATOM 712 N N . TRP A 1 92 ? -6.376 3.371 0.411 1.00 83.44 92 TRP A N 1
ATOM 713 C CA . TRP A 1 92 ? -5.098 3.730 1.008 1.00 83.44 92 TRP A CA 1
ATOM 714 C C . TRP A 1 92 ? -4.520 2.605 1.885 1.00 83.44 92 TRP A C 1
ATOM 716 O O . TRP A 1 92 ? -3.337 2.283 1.747 1.00 83.44 92 TRP A O 1
ATOM 726 N N . LEU A 1 93 ? -5.342 1.961 2.720 1.00 86.69 93 LEU A N 1
ATOM 727 C CA . LEU A 1 93 ? -4.942 0.821 3.554 1.00 86.69 93 LEU A CA 1
ATOM 728 C C . LEU A 1 93 ? -4.547 -0.406 2.724 1.00 86.69 93 LEU A C 1
ATOM 730 O O . LEU A 1 93 ? -3.523 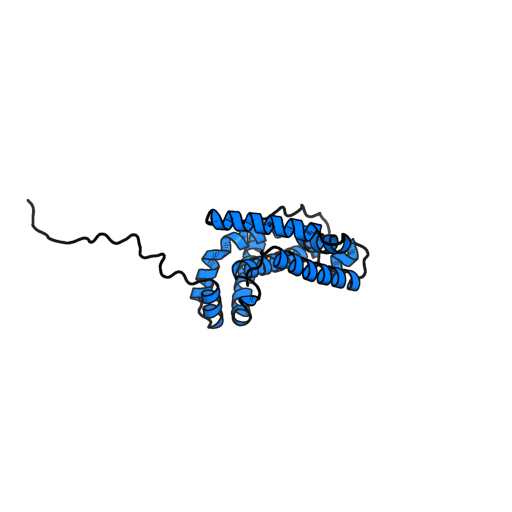-1.028 3.007 1.00 86.69 93 LEU A O 1
ATOM 734 N N . ILE A 1 94 ? -5.312 -0.729 1.678 1.00 85.56 94 ILE A N 1
ATOM 735 C CA . ILE A 1 94 ? -5.008 -1.837 0.758 1.00 85.56 94 ILE A CA 1
ATOM 736 C C . ILE A 1 94 ? -3.651 -1.617 0.080 1.00 85.56 94 ILE A C 1
ATOM 738 O O . ILE A 1 94 ? -2.806 -2.514 0.072 1.00 85.56 94 ILE A O 1
ATOM 742 N N . VAL A 1 95 ? -3.406 -0.412 -0.445 1.00 80.38 95 VAL A N 1
ATOM 743 C CA . VAL A 1 95 ? -2.131 -0.062 -1.091 1.00 80.38 95 VAL A CA 1
ATOM 744 C C . VAL A 1 95 ? -0.976 -0.117 -0.092 1.00 80.38 95 VAL A C 1
ATOM 746 O O . VAL A 1 95 ? 0.084 -0.662 -0.405 1.00 80.38 95 VAL A O 1
ATOM 749 N N . LEU A 1 96 ? -1.172 0.419 1.115 1.00 85.25 96 LEU A N 1
ATOM 750 C CA . LEU A 1 96 ? -0.172 0.379 2.178 1.00 85.25 96 LEU A CA 1
ATOM 751 C C . LEU A 1 96 ? 0.196 -1.063 2.550 1.00 85.25 96 LEU A C 1
ATOM 753 O O . LEU A 1 9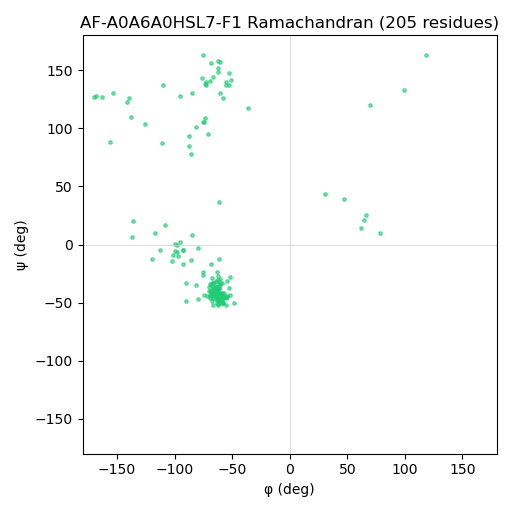6 ? 1.378 -1.405 2.555 1.00 85.25 96 LEU A O 1
ATOM 757 N N . CYS A 1 97 ? -0.804 -1.906 2.809 1.00 89.81 97 CYS A N 1
ATOM 758 C CA . CYS A 1 97 ? -0.615 -3.313 3.149 1.00 89.81 97 CYS A CA 1
ATOM 759 C C . CYS A 1 97 ? 0.093 -4.077 2.027 1.00 89.81 97 CYS A C 1
ATOM 761 O O . CYS A 1 97 ? 1.066 -4.779 2.288 1.00 89.81 97 CYS A O 1
ATOM 763 N N . ARG A 1 98 ? -0.324 -3.882 0.768 1.00 84.31 98 ARG A N 1
ATOM 764 C CA . ARG A 1 98 ? 0.321 -4.505 -0.396 1.00 84.31 98 ARG A CA 1
ATOM 765 C C . ARG A 1 98 ? 1.802 -4.144 -0.487 1.00 84.31 98 ARG A C 1
ATOM 767 O O . ARG A 1 98 ? 2.624 -5.023 -0.727 1.00 84.31 98 ARG A O 1
ATOM 774 N N . ASN A 1 99 ? 2.145 -2.869 -0.311 1.00 81.19 99 ASN A N 1
ATOM 775 C CA . ASN A 1 99 ? 3.537 -2.423 -0.390 1.00 81.19 99 ASN A CA 1
ATOM 776 C C . ASN A 1 99 ? 4.391 -3.084 0.697 1.00 81.19 99 ASN A C 1
ATOM 778 O O . ASN A 1 99 ? 5.440 -3.640 0.385 1.00 81.19 99 ASN A O 1
ATOM 782 N N . LEU A 1 100 ? 3.894 -3.112 1.937 1.00 88.94 100 LEU A N 1
ATOM 783 C CA . LEU A 1 100 ? 4.559 -3.805 3.042 1.00 88.94 100 LEU A CA 1
ATOM 784 C C . LEU A 1 100 ? 4.702 -5.307 2.760 1.00 88.94 100 LEU A C 1
ATOM 786 O O . LEU A 1 100 ? 5.789 -5.856 2.909 1.00 88.94 100 LEU A O 1
ATOM 790 N N . ALA A 1 101 ? 3.646 -5.966 2.277 1.00 87.69 101 ALA A N 1
ATOM 791 C CA . ALA A 1 101 ? 3.674 -7.386 1.929 1.00 87.69 101 ALA A CA 1
ATOM 792 C C . ALA A 1 101 ? 4.751 -7.707 0.883 1.00 87.69 101 ALA A C 1
ATOM 794 O O . ALA A 1 101 ? 5.507 -8.665 1.039 1.00 87.69 101 ALA A O 1
ATOM 795 N N . ILE A 1 102 ? 4.852 -6.886 -0.165 1.00 81.25 102 ILE A N 1
ATOM 796 C CA . ILE A 1 102 ? 5.869 -7.039 -1.211 1.00 81.25 102 ILE A CA 1
ATOM 797 C C . ILE A 1 102 ? 7.269 -6.825 -0.637 1.00 81.25 102 ILE A C 1
ATOM 799 O O . ILE A 1 102 ? 8.179 -7.589 -0.953 1.00 81.25 102 ILE A O 1
ATOM 803 N N . ASP A 1 103 ? 7.459 -5.829 0.224 1.00 81.31 103 ASP A N 1
ATOM 804 C CA . ASP A 1 103 ? 8.764 -5.563 0.829 1.00 81.31 103 ASP A CA 1
ATOM 805 C C . ASP A 1 103 ? 9.216 -6.713 1.748 1.00 81.31 103 ASP A C 1
ATOM 807 O O . ASP A 1 103 ? 10.376 -7.138 1.671 1.00 81.31 103 ASP A O 1
ATOM 811 N N . HIS A 1 104 ? 8.296 -7.291 2.529 1.00 86.25 104 HIS A N 1
ATOM 812 C CA . HIS A 1 104 ? 8.527 -8.506 3.325 1.00 86.25 104 HIS A CA 1
ATOM 813 C C . HIS A 1 104 ? 8.844 -9.720 2.446 1.00 86.25 104 HIS A C 1
ATOM 815 O O . HIS A 1 104 ? 9.837 -10.418 2.678 1.00 86.25 104 HIS A O 1
ATOM 821 N N . TYR A 1 105 ? 8.051 -9.949 1.395 1.00 81.81 105 TYR A N 1
ATOM 822 C CA . TYR A 1 105 ? 8.296 -11.020 0.428 1.00 81.81 105 TYR A CA 1
ATOM 823 C C . TYR A 1 105 ? 9.690 -10.894 -0.201 1.00 81.81 105 TYR A C 1
ATOM 825 O O . TYR A 1 105 ? 10.446 -11.865 -0.243 1.00 81.81 105 TYR A O 1
ATOM 833 N N . ARG A 1 106 ? 10.085 -9.683 -0.612 1.00 72.88 106 ARG A N 1
ATOM 834 C CA . ARG A 1 106 ? 11.416 -9.411 -1.172 1.00 72.88 106 ARG A CA 1
ATOM 835 C C . ARG A 1 106 ? 12.534 -9.647 -0.164 1.00 72.88 106 ARG A C 1
ATOM 837 O O . ARG A 1 106 ? 13.570 -10.194 -0.533 1.00 72.88 106 ARG A O 1
ATOM 844 N N . ALA A 1 107 ? 12.360 -9.242 1.095 1.00 75.88 107 ALA A N 1
ATOM 845 C CA . ALA A 1 107 ? 13.349 -9.505 2.140 1.00 75.88 107 ALA A CA 1
ATOM 846 C C . ALA A 1 107 ? 13.585 -11.012 2.310 1.00 75.88 107 ALA A C 1
ATOM 848 O O . ALA A 1 107 ? 14.733 -11.452 2.356 1.00 75.88 107 ALA A O 1
ATOM 849 N N . LYS A 1 108 ? 12.510 -11.805 2.288 1.00 71.88 108 LYS A N 1
ATOM 850 C CA . LYS A 1 108 ? 12.577 -13.268 2.316 1.00 71.88 108 LYS A CA 1
ATOM 851 C C . LYS A 1 108 ? 13.192 -13.856 1.044 1.00 71.88 108 LYS A C 1
ATOM 853 O O . LYS A 1 108 ? 14.022 -14.750 1.150 1.00 71.88 108 LYS A O 1
ATOM 858 N N . MET A 1 109 ? 12.844 -13.357 -0.143 1.00 65.94 109 MET A N 1
ATOM 859 C CA . MET A 1 109 ? 13.412 -13.836 -1.410 1.00 65.94 109 MET A CA 1
ATOM 860 C C . MET A 1 109 ? 14.900 -13.537 -1.544 1.00 65.94 109 MET A C 1
ATOM 862 O O . MET A 1 109 ? 15.633 -14.415 -1.972 1.00 65.94 109 MET A O 1
ATOM 866 N N . ARG A 1 110 ? 15.384 -12.375 -1.090 1.00 62.84 110 ARG A N 1
ATOM 867 C CA . ARG A 1 110 ? 16.831 -12.094 -1.037 1.00 62.84 110 ARG A CA 1
ATOM 868 C C . ARG A 1 110 ? 17.586 -13.078 -0.140 1.00 62.84 110 ARG A C 1
ATOM 870 O O . ARG A 1 110 ? 18.726 -13.418 -0.437 1.00 62.84 110 ARG A O 1
ATOM 877 N N . LEU A 1 111 ? 16.949 -13.556 0.931 1.00 60.06 111 LEU A N 1
ATOM 878 C CA . LEU A 1 111 ? 17.478 -14.638 1.769 1.00 60.06 111 LEU A CA 1
ATOM 879 C C . LEU A 1 111 ? 17.332 -16.016 1.094 1.00 60.06 111 LEU A C 1
ATOM 881 O O . LEU A 1 111 ? 18.111 -16.925 1.371 1.00 60.06 111 LEU A O 1
ATOM 885 N N . ALA A 1 112 ? 16.350 -16.165 0.203 1.00 54.12 112 ALA A N 1
ATOM 886 C CA . ALA A 1 112 ? 15.948 -17.410 -0.438 1.00 54.12 112 ALA A CA 1
ATOM 887 C C . ALA A 1 112 ? 16.318 -17.521 -1.931 1.00 54.12 112 ALA A C 1
ATOM 889 O O . ALA A 1 112 ? 15.785 -18.420 -2.581 1.00 54.12 112 ALA A O 1
ATOM 890 N N . SER A 1 113 ? 17.231 -16.694 -2.473 1.00 46.41 113 SER A N 1
ATOM 891 C CA . SER A 1 113 ? 17.701 -16.670 -3.881 1.00 46.41 113 SER A CA 1
ATOM 892 C C . SER A 1 113 ? 18.392 -17.961 -4.374 1.00 46.41 113 SER A C 1
ATOM 894 O O . SER A 1 113 ? 19.333 -17.933 -5.164 1.00 46.41 113 SER A O 1
ATOM 896 N N . ARG A 1 114 ? 17.920 -19.129 -3.937 1.00 44.84 114 ARG A N 1
ATOM 897 C CA . ARG A 1 114 ? 18.139 -20.438 -4.540 1.00 44.84 114 ARG A CA 1
ATOM 898 C C . ARG A 1 114 ? 16.898 -21.088 -5.142 1.00 44.84 114 ARG A C 1
ATOM 900 O O . ARG A 1 114 ? 17.103 -22.153 -5.718 1.00 44.84 114 ARG A O 1
ATOM 907 N N . ARG A 1 115 ? 15.662 -20.557 -5.057 1.00 40.50 115 ARG A N 1
ATOM 908 C CA . ARG A 1 115 ? 14.536 -21.190 -5.787 1.00 40.50 115 ARG A CA 1
ATOM 909 C C . ARG A 1 115 ? 13.202 -20.415 -5.843 1.00 40.50 115 ARG A C 1
ATOM 911 O O . ARG A 1 115 ? 12.582 -20.189 -4.813 1.00 40.50 115 ARG A O 1
ATOM 918 N N . VAL A 1 116 ? 12.735 -20.267 -7.091 1.00 38.88 116 VAL A N 1
ATOM 919 C CA . VAL A 1 116 ? 11.344 -20.282 -7.606 1.00 38.88 116 VAL A CA 1
ATOM 920 C C . VAL A 1 116 ? 10.623 -18.950 -7.885 1.00 38.88 116 VAL A C 1
ATOM 922 O O . VAL A 1 116 ? 10.614 -18.020 -7.086 1.00 38.88 116 VAL A O 1
ATOM 925 N N . GLU A 1 117 ? 10.026 -18.957 -9.087 1.00 38.38 117 GLU A N 1
ATOM 926 C CA . GLU A 1 117 ? 9.105 -18.023 -9.743 1.00 38.38 117 GLU A CA 1
ATOM 927 C C . GLU A 1 117 ? 7.768 -17.842 -9.013 1.00 38.38 117 GLU A C 1
ATOM 929 O O . GLU A 1 117 ? 7.253 -18.748 -8.362 1.00 38.38 117 GLU A O 1
ATOM 934 N N . MET A 1 118 ? 7.174 -16.662 -9.184 1.00 42.47 118 MET A N 1
ATOM 935 C CA . MET A 1 118 ? 5.881 -16.301 -8.614 1.00 42.47 118 MET A CA 1
ATOM 936 C C . MET A 1 118 ? 4.757 -16.555 -9.628 1.00 42.47 118 MET A C 1
ATOM 938 O O . MET A 1 118 ? 4.812 -16.079 -10.762 1.00 42.47 118 MET A O 1
ATOM 942 N N . GLU A 1 119 ? 3.733 -17.287 -9.198 1.00 36.06 119 GLU A N 1
ATOM 943 C CA . GLU A 1 119 ? 2.479 -17.488 -9.926 1.00 36.06 119 GLU A CA 1
ATOM 944 C C . GLU A 1 119 ? 1.637 -16.199 -9.876 1.00 36.06 119 GLU A C 1
ATOM 946 O O . GLU A 1 119 ? 1.596 -15.510 -8.854 1.00 36.06 119 GLU A O 1
ATOM 951 N N . SER A 1 120 ? 1.015 -15.827 -11.001 1.00 36.69 120 SER A N 1
ATOM 952 C CA . SER A 1 120 ? 0.341 -14.533 -11.167 1.00 36.69 120 SER A CA 1
ATOM 953 C C . SER A 1 120 ? -0.758 -14.318 -10.126 1.00 36.69 120 SER A C 1
ATOM 955 O O . SER A 1 120 ? -1.691 -15.118 -10.030 1.00 36.69 120 SER A O 1
ATOM 957 N N . VAL A 1 121 ? -0.698 -13.197 -9.403 1.00 41.25 121 VAL A N 1
ATOM 958 C CA . VAL A 1 121 ? -1.778 -12.765 -8.509 1.00 41.25 121 VAL A CA 1
ATOM 959 C C . VAL A 1 121 ? -2.958 -12.315 -9.375 1.00 41.25 121 VAL A C 1
ATOM 961 O O . VAL A 1 121 ? -2.986 -11.189 -9.871 1.00 41.25 121 VAL A O 1
ATOM 964 N N . GLY A 1 122 ? -3.891 -13.239 -9.607 1.00 33.62 122 GLY A N 1
ATOM 965 C CA . GLY A 1 122 ? -5.133 -12.997 -10.336 1.00 33.62 122 GLY A CA 1
ATOM 966 C C . GLY A 1 122 ? -6.017 -11.939 -9.672 1.00 33.62 122 GLY A C 1
ATOM 967 O O . GLY A 1 122 ? -5.911 -11.676 -8.471 1.00 33.62 122 GLY A O 1
ATOM 968 N N . GLU A 1 123 ? -6.873 -11.346 -10.502 1.00 38.22 123 GLU A N 1
ATOM 969 C CA . GLU A 1 123 ? -7.830 -10.277 -10.212 1.00 38.22 123 GLU A CA 1
ATOM 970 C C . GLU A 1 123 ? -8.457 -10.388 -8.812 1.00 38.22 123 GLU A C 1
ATOM 972 O O . GLU A 1 123 ? -9.116 -11.365 -8.450 1.00 38.22 123 GLU A O 1
ATOM 977 N N . ILE A 1 124 ? -8.198 -9.372 -7.989 1.00 42.97 124 ILE A N 1
ATOM 978 C CA . ILE A 1 124 ? -8.638 -9.319 -6.599 1.00 42.97 124 ILE A CA 1
ATOM 979 C C . ILE A 1 124 ? -10.049 -8.715 -6.563 1.00 42.97 124 ILE A C 1
ATOM 981 O O . ILE A 1 12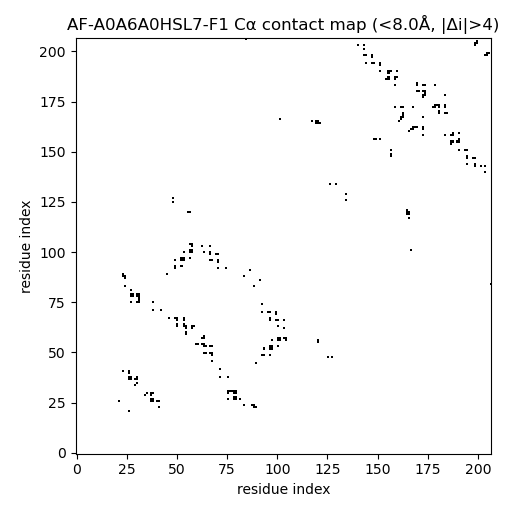4 ? -10.223 -7.521 -6.330 1.00 42.97 124 ILE A O 1
ATOM 985 N N . LEU A 1 125 ? -11.066 -9.551 -6.770 1.00 40.25 125 LEU A N 1
ATOM 986 C CA . LEU A 1 125 ? -12.435 -9.244 -6.348 1.00 40.25 125 LEU A CA 1
ATOM 987 C C . LEU A 1 125 ? -12.551 -9.584 -4.857 1.00 40.25 125 LEU A C 1
ATOM 989 O O . LEU A 1 125 ? -12.608 -10.747 -4.463 1.00 40.25 125 LEU A O 1
ATOM 993 N N . ILE A 1 126 ? -12.485 -8.554 -4.013 1.00 44.09 126 ILE A N 1
ATOM 994 C CA . ILE A 1 126 ? -12.651 -8.682 -2.562 1.00 44.09 126 ILE A CA 1
ATOM 995 C C . ILE A 1 126 ? -14.139 -8.568 -2.266 1.00 44.09 126 ILE A C 1
ATOM 997 O O . ILE A 1 126 ? -14.646 -7.466 -2.066 1.00 44.09 126 ILE A O 1
ATOM 1001 N N . GLU A 1 127 ? -14.825 -9.702 -2.205 1.00 39.19 127 GLU A N 1
ATOM 1002 C CA . GLU A 1 127 ? -16.151 -9.763 -1.599 1.00 39.19 127 GLU A CA 1
ATOM 1003 C C . GLU A 1 127 ? -15.988 -9.701 -0.074 1.00 39.19 127 GLU A C 1
ATOM 1005 O O . GLU A 1 127 ? -15.536 -10.646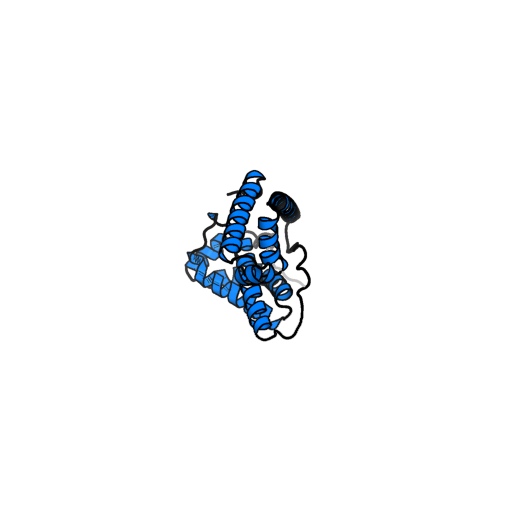 0.570 1.00 39.19 127 GLU A O 1
ATOM 1010 N N . HIS A 1 128 ? -16.309 -8.549 0.506 1.00 43.03 128 HIS A N 1
ATOM 1011 C CA . HIS A 1 128 ? -16.514 -8.398 1.942 1.00 43.03 128 HIS A CA 1
ATOM 1012 C C . HIS A 1 128 ? -17.736 -7.522 2.145 1.00 43.03 128 HIS A C 1
ATOM 1014 O O . HIS A 1 128 ? -17.630 -6.336 1.861 1.00 43.03 128 HIS A O 1
ATOM 1020 N N . ASP A 1 129 ? -18.839 -8.096 2.630 1.00 43.62 129 ASP A N 1
ATOM 1021 C CA . ASP A 1 129 ? -20.095 -7.421 3.016 1.00 43.62 129 ASP A CA 1
ATOM 1022 C C . ASP A 1 129 ? -20.405 -6.148 2.210 1.00 43.62 129 ASP A C 1
ATOM 1024 O O . ASP A 1 129 ? -20.710 -5.086 2.745 1.00 43.62 129 ASP A O 1
ATOM 1028 N N . GLN A 1 130 ? -20.198 -6.234 0.894 1.00 52.12 130 GLN A N 1
ATOM 1029 C CA . GLN A 1 130 ? -20.466 -5.136 -0.010 1.00 52.12 130 GLN A CA 1
ATOM 1030 C C . GLN A 1 130 ? -21.938 -5.235 -0.334 1.00 52.12 130 GLN A C 1
ATOM 1032 O O . GLN A 1 130 ? -22.419 -6.301 -0.737 1.00 52.12 130 GLN A O 1
ATOM 1037 N N . SER A 1 131 ? -22.650 -4.120 -0.210 1.00 61.12 131 SER A N 1
ATOM 1038 C CA . SER A 1 131 ? -23.979 -4.055 -0.795 1.00 61.12 131 SER A CA 1
ATOM 1039 C C . SER A 1 131 ? -23.890 -4.461 -2.282 1.00 61.12 131 SER A C 1
ATOM 1041 O O . SER A 1 131 ? -22.880 -4.192 -2.945 1.00 61.12 131 SER A O 1
ATOM 1043 N N . PRO A 1 132 ? -24.924 -5.097 -2.860 1.00 63.28 132 PRO A N 1
ATOM 1044 C CA . PRO A 1 132 ? -24.922 -5.455 -4.281 1.00 63.28 132 PRO A CA 1
ATOM 1045 C C . PRO A 1 132 ? -24.596 -4.270 -5.210 1.00 63.28 132 PRO A C 1
ATOM 1047 O O . PRO A 1 132 ? -24.019 -4.457 -6.280 1.00 63.28 132 PRO A O 1
ATOM 1050 N N . ALA A 1 133 ? -24.920 -3.047 -4.776 1.00 61.59 133 ALA A N 1
ATOM 1051 C CA . ALA A 1 133 ? -24.562 -1.808 -5.457 1.00 61.59 133 ALA A CA 1
ATOM 1052 C C . ALA A 1 133 ? -23.044 -1.542 -5.450 1.00 61.59 133 ALA A C 1
ATOM 1054 O O . ALA A 1 133 ? -22.472 -1.247 -6.496 1.00 61.59 133 ALA A O 1
ATOM 1055 N N . GLU A 1 134 ? -22.364 -1.702 -4.314 1.00 55.56 134 GLU A N 1
ATOM 1056 C CA . GLU A 1 134 ? -20.905 -1.539 -4.215 1.00 55.56 134 GLU A CA 1
ATOM 1057 C C . GLU A 1 134 ? -20.134 -2.591 -5.014 1.00 55.56 134 GLU A C 1
ATOM 1059 O O . GLU A 1 134 ? -19.116 -2.275 -5.632 1.00 55.56 134 GLU A O 1
ATOM 1064 N N . ALA A 1 135 ? -20.623 -3.833 -5.041 1.00 62.44 135 ALA A N 1
ATOM 1065 C CA . ALA A 1 135 ? -20.026 -4.889 -5.855 1.00 62.44 135 ALA A CA 1
ATOM 1066 C C . ALA A 1 135 ? -20.148 -4.583 -7.361 1.00 62.44 135 ALA A C 1
ATOM 1068 O O . ALA A 1 135 ? -19.227 -4.863 -8.131 1.00 62.44 135 ALA A O 1
ATOM 1069 N N . ALA A 1 136 ? -21.261 -3.978 -7.791 1.00 65.12 136 ALA A N 1
ATOM 1070 C CA . ALA A 1 136 ? -21.447 -3.540 -9.172 1.00 65.12 136 ALA A CA 1
ATOM 1071 C C . ALA A 1 136 ? -20.510 -2.378 -9.544 1.00 65.12 136 ALA A C 1
ATOM 1073 O O . ALA A 1 136 ? -19.899 -2.417 -10.611 1.00 65.12 136 ALA A O 1
ATOM 1074 N N . VAL A 1 137 ? -20.338 -1.397 -8.649 1.00 66.88 137 VAL A N 1
ATOM 1075 C CA . VAL A 1 137 ? -19.378 -0.292 -8.833 1.00 66.88 137 VAL A CA 1
ATOM 1076 C C . VAL A 1 137 ? -17.950 -0.826 -8.938 1.00 66.88 137 VAL A C 1
ATOM 1078 O O . VAL A 1 137 ? -17.245 -0.483 -9.879 1.00 66.88 137 VAL A O 1
ATOM 1081 N N . ALA A 1 138 ? -17.547 -1.745 -8.055 1.00 62.84 138 ALA A N 1
ATOM 1082 C CA . ALA A 1 138 ? -16.210 -2.339 -8.091 1.00 62.84 138 ALA A CA 1
ATOM 1083 C C . ALA A 1 138 ? -15.926 -3.106 -9.398 1.00 62.84 138 ALA A C 1
ATOM 1085 O O . ALA A 1 138 ? -14.811 -3.051 -9.919 1.00 62.84 138 ALA A O 1
ATOM 1086 N N . ARG A 1 139 ? -16.927 -3.807 -9.951 1.00 68.12 139 ARG A N 1
ATOM 1087 C CA . ARG A 1 139 ? -16.803 -4.478 -11.259 1.00 68.12 139 ARG A CA 1
ATOM 1088 C C . ARG A 1 139 ? -16.645 -3.476 -12.399 1.00 68.12 139 ARG A C 1
ATOM 1090 O O . ARG A 1 139 ? -15.835 -3.706 -13.294 1.00 68.12 139 ARG A O 1
ATOM 1097 N N . GLU A 1 140 ? -17.396 -2.380 -12.366 1.00 71.25 140 GLU A N 1
ATOM 1098 C CA . GLU A 1 140 ? -17.285 -1.329 -13.376 1.00 71.25 140 GLU A CA 1
ATOM 1099 C C . GLU A 1 140 ? -15.935 -0.603 -13.286 1.00 71.25 140 GLU A C 1
ATOM 1101 O O . GLU A 1 140 ? -15.268 -0.442 -14.306 1.00 71.25 140 GLU A O 1
ATOM 1106 N N . ASP A 1 141 ? -15.462 -0.275 -12.082 1.00 69.94 141 ASP A N 1
ATOM 1107 C CA . ASP A 1 141 ? -14.125 0.291 -11.864 1.00 69.94 141 ASP A CA 1
ATOM 1108 C C . ASP A 1 141 ? -13.018 -0.644 -12.375 1.00 69.94 141 ASP A C 1
ATOM 1110 O O . ASP A 1 141 ? -12.079 -0.195 -13.039 1.00 69.94 141 ASP A O 1
ATOM 1114 N N . GLY A 1 142 ? -13.144 -1.954 -12.132 1.00 69.19 142 GLY A N 1
ATOM 1115 C CA . GLY A 1 142 ? -12.235 -2.968 -12.674 1.00 69.19 142 GLY A CA 1
ATOM 1116 C C . GLY A 1 142 ? -12.224 -2.983 -14.205 1.00 69.19 142 GLY A C 1
ATOM 1117 O O . GLY A 1 142 ? -11.158 -2.952 -14.827 1.00 69.19 142 GLY A O 1
ATOM 1118 N N . ARG A 1 143 ? -13.406 -2.927 -14.828 1.00 73.75 143 ARG A N 1
ATOM 1119 C CA . ARG A 1 143 ? -13.558 -2.850 -16.289 1.00 73.75 143 ARG A CA 1
ATOM 1120 C C . ARG A 1 143 ? -12.922 -1.580 -16.861 1.00 73.75 143 ARG A C 1
ATOM 1122 O O . ARG A 1 143 ? -12.218 -1.647 -17.869 1.00 73.75 143 ARG A O 1
ATOM 1129 N N . LEU A 1 144 ? -13.137 -0.431 -16.223 1.00 77.00 144 LEU A N 1
ATOM 1130 C CA . LEU A 1 144 ? -12.566 0.852 -16.638 1.00 77.00 144 LEU A CA 1
ATOM 1131 C C . LEU A 1 144 ? -11.041 0.878 -16.481 1.00 77.00 144 LEU A C 1
ATOM 1133 O O . LEU A 1 144 ? -10.343 1.385 -17.362 1.00 77.00 144 LEU A O 1
ATOM 1137 N N . LEU A 1 145 ? -10.509 0.285 -15.411 1.00 77.38 145 LEU A N 1
ATOM 1138 C CA . LEU A 1 145 ? -9.069 0.118 -15.219 1.00 77.38 145 LEU A CA 1
ATOM 1139 C C . LEU A 1 145 ? -8.452 -0.750 -16.316 1.00 77.38 145 LEU A C 1
ATOM 1141 O O . LEU A 1 145 ? -7.423 -0.369 -16.879 1.00 77.38 145 LEU A O 1
ATOM 1145 N N . GLN A 1 146 ? -9.090 -1.870 -16.657 1.00 76.69 146 GLN A N 1
ATOM 1146 C CA . GLN A 1 146 ? -8.632 -2.743 -17.735 1.00 76.69 146 GLN A CA 1
ATOM 1147 C C . GLN A 1 146 ? -8.587 -1.993 -19.075 1.00 76.69 146 GLN A C 1
ATOM 1149 O O . GLN A 1 146 ? -7.568 -2.007 -19.767 1.00 76.69 146 GLN A O 1
ATOM 1154 N N . GLN A 1 147 ? -9.636 -1.232 -19.396 1.00 81.31 147 GLN A N 1
ATOM 1155 C CA . GLN A 1 147 ? -9.670 -0.392 -20.599 1.00 81.31 147 GLN A CA 1
ATOM 1156 C C . GLN A 1 147 ? -8.610 0.719 -20.584 1.00 81.31 147 GLN A C 1
ATOM 1158 O O . GLN A 1 147 ? -8.041 1.056 -21.624 1.00 81.31 147 GLN A O 1
ATOM 1163 N N . ALA A 1 148 ? -8.323 1.307 -19.422 1.00 83.50 148 ALA A N 1
ATOM 1164 C CA . ALA A 1 148 ? -7.279 2.318 -19.282 1.00 83.50 148 ALA A CA 1
ATOM 1165 C C . ALA A 1 148 ? -5.874 1.719 -19.472 1.00 83.50 148 ALA A C 1
ATOM 1167 O O . ALA A 1 148 ? -5.026 2.333 -20.126 1.00 83.50 148 ALA A O 1
ATOM 1168 N N . LEU A 1 149 ? -5.629 0.514 -18.948 1.00 82.44 149 LEU A N 1
ATOM 1169 C CA . LEU A 1 149 ? -4.391 -0.237 -19.179 1.00 82.44 149 LEU A CA 1
ATOM 1170 C C . LEU A 1 149 ? -4.221 -0.562 -20.666 1.00 82.44 149 LEU A C 1
ATOM 1172 O O . LEU A 1 149 ? -3.129 -0.378 -21.209 1.00 82.44 149 LEU A O 1
ATOM 1176 N N . GLU A 1 150 ? -5.302 -0.954 -21.343 1.00 87.31 150 GLU A N 1
ATOM 1177 C CA . GLU A 1 150 ? -5.325 -1.249 -22.780 1.00 87.31 150 GLU A CA 1
ATOM 1178 C C . GLU A 1 150 ? -4.992 -0.047 -23.676 1.00 87.31 150 GLU A C 1
ATOM 1180 O O . GLU A 1 150 ? -4.476 -0.227 -24.782 1.00 87.31 150 GLU A O 1
ATOM 1185 N N . GLN A 1 151 ? -5.191 1.176 -23.185 1.00 89.62 151 GLN A N 1
ATOM 1186 C CA . GLN A 1 151 ? -4.827 2.409 -23.890 1.00 89.62 151 GLN A CA 1
ATOM 1187 C C . GLN A 1 151 ? -3.370 2.837 -23.672 1.00 89.62 151 GLN A C 1
ATOM 1189 O O . GLN A 1 151 ? -2.856 3.703 -24.388 1.00 89.62 151 GLN A O 1
ATOM 1194 N N . LEU A 1 152 ? -2.665 2.249 -22.700 1.00 91.06 152 LEU A N 1
ATOM 1195 C CA . LEU A 1 152 ? -1.253 2.553 -22.501 1.00 91.06 152 LEU A CA 1
ATOM 1196 C C . LEU A 1 152 ? -0.400 1.996 -23.650 1.00 91.06 152 LEU A C 1
ATOM 1198 O O . LEU A 1 152 ? -0.602 0.847 -24.060 1.00 91.06 152 LEU A O 1
ATOM 1202 N N . PRO A 1 153 ? 0.626 2.748 -24.102 1.00 94.25 153 PRO A N 1
ATOM 1203 C CA . PRO A 1 153 ? 1.706 2.192 -24.906 1.00 94.25 153 PRO A CA 1
ATOM 1204 C C . PRO A 1 153 ? 2.299 0.957 -24.233 1.00 94.25 153 PRO A C 1
ATOM 1206 O O . PRO A 1 153 ? 2.492 0.957 -23.016 1.00 94.25 153 PRO A O 1
ATOM 1209 N N . ARG A 1 154 ? 2.651 -0.055 -25.030 1.00 91.25 154 ARG A N 1
ATOM 1210 C CA . ARG A 1 154 ? 3.129 -1.354 -24.537 1.00 91.25 154 ARG A CA 1
ATOM 1211 C C . ARG A 1 154 ? 4.225 -1.224 -23.480 1.00 91.25 154 ARG A C 1
ATOM 1213 O O . ARG A 1 154 ? 4.057 -1.702 -22.373 1.00 91.25 154 ARG A O 1
ATOM 1220 N N . GLU A 1 155 ? 5.266 -0.443 -23.749 1.00 90.50 155 GLU A N 1
ATOM 1221 C CA . GLU A 1 155 ? 6.377 -0.267 -22.801 1.00 90.50 155 GLU A CA 1
ATOM 1222 C C . GLU A 1 155 ? 5.970 0.370 -21.458 1.00 90.50 155 GLU A C 1
ATOM 1224 O O . GLU A 1 155 ? 6.640 0.183 -20.445 1.00 90.50 155 GLU A O 1
ATOM 1229 N N . GLN A 1 156 ? 4.906 1.177 -21.450 1.00 91.81 156 GLN A N 1
ATOM 1230 C CA . GLN A 1 156 ? 4.348 1.791 -20.243 1.00 91.81 156 GLN A CA 1
ATOM 1231 C C . GLN A 1 156 ? 3.449 0.806 -19.494 1.00 91.81 156 GLN A C 1
ATOM 1233 O O . GLN A 1 156 ? 3.443 0.819 -18.267 1.00 91.81 156 GLN A O 1
ATOM 1238 N N . ARG A 1 157 ? 2.725 -0.054 -20.216 1.00 90.44 157 ARG A N 1
ATOM 1239 C CA . ARG A 1 157 ? 1.943 -1.145 -19.634 1.00 90.44 157 ARG A CA 1
ATOM 1240 C C . ARG A 1 157 ? 2.850 -2.199 -19.011 1.00 90.44 157 ARG A C 1
ATOM 1242 O O . ARG A 1 157 ? 2.668 -2.501 -17.841 1.00 90.44 157 ARG A O 1
ATOM 1249 N N . ASP A 1 158 ? 3.876 -2.650 -19.729 1.00 86.69 158 ASP A N 1
ATOM 1250 C CA . ASP A 1 158 ? 4.797 -3.701 -19.285 1.00 86.69 158 ASP A CA 1
ATOM 1251 C C . ASP A 1 158 ? 5.424 -3.357 -17.923 1.00 86.69 158 ASP A C 1
ATOM 1253 O O . ASP A 1 158 ? 5.431 -4.174 -17.007 1.00 86.69 158 ASP A O 1
ATOM 1257 N N . VAL A 1 159 ? 5.890 -2.114 -17.725 1.00 89.06 159 VAL A N 1
ATOM 1258 C CA . VAL A 1 159 ? 6.459 -1.705 -16.425 1.00 89.06 159 VAL A CA 1
AT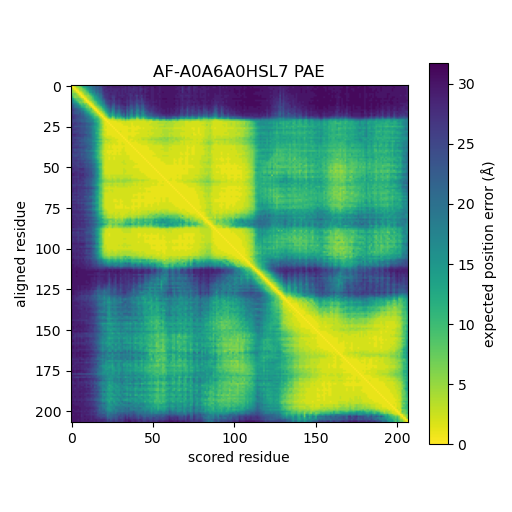OM 1259 C C . VAL A 1 159 ? 5.419 -1.644 -15.303 1.00 89.06 159 VAL A C 1
ATOM 1261 O O . VAL A 1 159 ? 5.775 -1.829 -14.140 1.00 89.06 159 VAL A O 1
ATOM 1264 N N . ILE A 1 160 ? 4.149 -1.376 -15.621 1.00 85.94 160 ILE A N 1
ATOM 1265 C CA . ILE A 1 160 ? 3.054 -1.413 -14.644 1.00 85.94 160 ILE A CA 1
ATOM 1266 C C . ILE A 1 160 ? 2.702 -2.860 -14.319 1.00 85.94 160 ILE A C 1
ATOM 1268 O O . ILE A 1 160 ? 2.583 -3.185 -13.146 1.00 85.94 160 ILE A O 1
ATOM 1272 N N . GLU A 1 161 ? 2.613 -3.736 -15.314 1.00 81.50 161 GLU A N 1
ATOM 1273 C CA . GLU A 1 161 ? 2.324 -5.157 -15.127 1.00 81.50 161 GLU A CA 1
ATOM 1274 C C . GLU A 1 161 ? 3.418 -5.862 -14.323 1.00 81.50 161 GLU A C 1
ATOM 1276 O O . GLU A 1 161 ? 3.123 -6.586 -13.377 1.00 81.50 161 GLU A O 1
ATOM 1281 N N . LEU A 1 162 ? 4.690 -5.600 -14.617 1.00 77.81 162 LEU A N 1
ATOM 1282 C CA . LEU A 1 162 ? 5.809 -6.157 -13.857 1.00 77.81 162 LEU A CA 1
ATOM 1283 C C . LEU A 1 162 ? 5.813 -5.667 -12.399 1.00 77.81 162 LEU A C 1
ATOM 1285 O O . LEU A 1 162 ? 6.023 -6.448 -11.470 1.00 77.81 162 LEU A O 1
ATOM 1289 N N . ALA A 1 163 ? 5.522 -4.386 -12.168 1.00 76.31 163 ALA A N 1
ATOM 1290 C CA . ALA A 1 163 ? 5.415 -3.851 -10.811 1.00 76.31 163 ALA A CA 1
ATOM 1291 C C . ALA A 1 163 ? 4.164 -4.365 -10.071 1.00 76.31 163 ALA A C 1
ATOM 1293 O O . ALA A 1 163 ? 4.181 -4.586 -8.853 1.00 76.31 163 ALA A O 1
ATOM 1294 N N . TYR A 1 164 ? 3.056 -4.529 -10.792 1.00 71.12 164 TYR A N 1
ATOM 1295 C CA . TYR A 1 164 ? 1.752 -4.823 -10.212 1.00 71.12 164 TYR A CA 1
ATOM 1296 C C . TYR A 1 164 ? 1.491 -6.328 -10.066 1.00 71.12 164 TYR A C 1
ATOM 1298 O O . TYR A 1 164 ? 1.137 -6.783 -8.980 1.00 71.12 164 TYR A O 1
ATOM 1306 N N . PHE A 1 165 ? 1.721 -7.114 -11.111 1.00 68.88 165 PHE A N 1
ATOM 1307 C CA . PHE A 1 165 ? 1.464 -8.554 -11.122 1.00 68.88 165 PHE A CA 1
ATOM 1308 C C . PHE A 1 165 ? 2.662 -9.383 -10.662 1.00 68.88 165 PHE A C 1
ATOM 1310 O O . PHE A 1 165 ? 2.460 -10.406 -10.016 1.00 68.88 165 PHE A O 1
ATOM 1317 N N . ARG A 1 166 ? 3.899 -8.942 -10.944 1.00 65.75 166 ARG A N 1
ATOM 1318 C CA . ARG A 1 166 ? 5.124 -9.644 -10.499 1.00 65.75 166 ARG A CA 1
ATOM 1319 C C . ARG A 1 166 ? 5.778 -9.040 -9.257 1.00 65.75 166 ARG A C 1
ATOM 1321 O O . ARG A 1 166 ? 6.750 -9.582 -8.745 1.00 65.75 166 ARG A O 1
ATOM 1328 N N . GLY A 1 167 ? 5.266 -7.910 -8.767 1.00 67.19 167 GLY A N 1
ATOM 1329 C CA . GLY A 1 167 ? 5.779 -7.267 -7.557 1.00 67.19 167 GLY A CA 1
ATOM 1330 C C . GLY A 1 167 ? 7.218 -6.754 -7.679 1.00 67.19 167 GLY A C 1
ATOM 1331 O O . GLY A 1 167 ? 7.877 -6.560 -6.657 1.00 67.19 167 GLY A O 1
ATOM 1332 N N . LEU A 1 168 ? 7.725 -6.520 -8.892 1.00 75.44 168 LEU A N 1
ATOM 1333 C CA . LEU A 1 168 ? 9.108 -6.091 -9.107 1.00 75.44 168 LEU A CA 1
ATOM 1334 C C . LEU A 1 168 ? 9.306 -4.607 -8.776 1.00 75.44 168 LEU A C 1
ATOM 1336 O O . LEU A 1 168 ? 8.435 -3.761 -8.998 1.00 75.44 168 LEU A O 1
ATOM 1340 N N . SER A 1 169 ? 10.460 -4.271 -8.209 1.00 79.25 169 SER A N 1
ATOM 1341 C CA . SER A 1 169 ? 10.895 -2.889 -8.006 1.00 79.25 169 SER A CA 1
ATOM 1342 C C . SER A 1 169 ? 11.366 -2.286 -9.325 1.00 79.25 169 SER A C 1
ATOM 1344 O O . SER A 1 169 ? 11.691 -2.988 -10.274 1.00 79.25 169 SER A O 1
ATOM 1346 N N . GLN A 1 170 ? 11.461 -0.959 -9.396 1.00 82.94 170 GLN A N 1
ATOM 1347 C CA . GLN A 1 170 ? 11.937 -0.297 -10.616 1.00 82.94 170 GLN A CA 1
ATOM 1348 C C . GLN A 1 170 ? 13.370 -0.705 -11.000 1.00 82.94 170 GLN A C 1
ATOM 1350 O O . GLN A 1 170 ? 13.693 -0.705 -12.183 1.00 82.94 170 GLN A O 1
ATOM 1355 N N . SER A 1 171 ? 14.218 -1.047 -10.025 1.00 82.94 171 SER A N 1
ATOM 1356 C CA . SER A 1 171 ? 15.555 -1.610 -10.258 1.00 82.94 171 SER A CA 1
ATOM 1357 C C . SER A 1 171 ? 15.501 -3.047 -10.766 1.00 82.94 171 SER A C 1
ATOM 1359 O O . SER A 1 171 ? 16.164 -3.347 -11.746 1.00 82.94 171 SER A O 1
ATOM 1361 N N . GLU A 1 172 ? 14.660 -3.902 -10.185 1.00 78.06 172 GLU A N 1
ATOM 1362 C CA . GLU A 1 172 ? 14.500 -5.289 -10.655 1.00 78.06 172 GLU A CA 1
ATOM 1363 C C . GLU A 1 172 ? 13.893 -5.332 -12.064 1.00 78.06 172 GLU A C 1
ATOM 1365 O O . GLU A 1 172 ? 14.348 -6.091 -12.907 1.00 78.06 172 GLU A O 1
ATOM 1370 N N . ILE A 1 173 ? 12.937 -4.450 -12.372 1.00 84.31 173 ILE A N 1
ATOM 1371 C CA . ILE A 1 173 ? 12.409 -4.289 -13.734 1.00 84.31 173 ILE A CA 1
ATOM 1372 C C . ILE A 1 173 ? 13.520 -3.845 -14.688 1.00 84.31 173 ILE A C 1
ATOM 1374 O O . ILE A 1 173 ? 13.591 -4.334 -15.812 1.00 84.31 173 ILE A O 1
ATOM 1378 N N . ALA A 1 174 ? 14.377 -2.910 -14.267 1.00 87.56 174 ALA A N 1
ATOM 1379 C CA . ALA A 1 174 ? 15.500 -2.446 -15.078 1.00 87.56 174 ALA A CA 1
ATOM 1380 C C . ALA A 1 174 ? 16.471 -3.589 -15.406 1.00 87.56 174 ALA A C 1
ATOM 1382 O O . ALA A 1 174 ? 16.890 -3.722 -16.555 1.00 87.56 174 ALA A O 1
ATOM 1383 N N . GLU A 1 175 ? 16.767 -4.435 -14.421 1.00 88.06 175 GLU A N 1
ATOM 1384 C CA . GLU A 1 175 ? 17.605 -5.625 -14.575 1.00 88.06 175 GLU A CA 1
ATOM 1385 C C . GLU A 1 175 ? 16.937 -6.686 -15.466 1.00 88.06 175 GLU A C 1
ATOM 1387 O O . GLU A 1 175 ? 17.526 -7.099 -16.463 1.00 88.06 175 GLU A O 1
ATOM 1392 N N . GLU A 1 176 ? 15.690 -7.070 -15.177 1.00 84.62 176 GLU A N 1
ATOM 1393 C CA . GLU A 1 176 ? 14.954 -8.118 -15.905 1.00 84.62 176 GLU A CA 1
ATOM 1394 C C . GLU A 1 176 ? 14.700 -7.747 -17.371 1.00 84.62 176 GLU A C 1
ATOM 1396 O O . GLU A 1 176 ? 14.776 -8.592 -18.260 1.00 84.62 176 GLU A O 1
ATOM 1401 N N . THR A 1 177 ? 14.431 -6.468 -17.643 1.00 87.31 177 THR A N 1
ATOM 1402 C CA . THR A 1 177 ? 14.149 -5.976 -19.002 1.00 87.31 177 THR A CA 1
ATOM 1403 C C . THR A 1 177 ? 15.379 -5.412 -19.713 1.00 87.31 177 THR A C 1
ATOM 1405 O O . THR A 1 177 ? 15.246 -4.887 -20.822 1.00 87.31 177 THR A O 1
ATOM 1408 N N . ASN A 1 178 ? 16.558 -5.460 -19.080 1.00 90.81 178 ASN A N 1
ATOM 1409 C CA . ASN A 1 178 ? 17.793 -4.827 -19.555 1.00 90.81 178 ASN A CA 1
ATOM 1410 C C . ASN A 1 178 ? 17.583 -3.364 -20.012 1.00 90.81 178 ASN A C 1
ATOM 1412 O O . ASN A 1 178 ? 18.112 -2.905 -21.027 1.00 90.81 178 ASN A O 1
ATOM 1416 N N . THR A 1 179 ? 16.743 -2.633 -19.277 1.00 92.62 179 THR A N 1
ATOM 1417 C CA . THR A 1 179 ? 16.363 -1.246 -19.562 1.00 92.62 179 THR A CA 1
ATOM 1418 C C . THR A 1 179 ? 16.976 -0.335 -18.499 1.00 92.62 179 THR A C 1
ATOM 1420 O O . THR A 1 179 ? 16.876 -0.646 -17.317 1.00 92.62 179 THR A O 1
ATOM 1423 N N . PRO A 1 180 ? 17.541 0.839 -18.841 1.00 96.44 180 PRO A N 1
ATOM 1424 C CA . PRO A 1 180 ? 18.078 1.750 -17.833 1.00 96.44 180 PRO A CA 1
ATOM 1425 C C . PRO A 1 180 ? 17.045 2.127 -16.758 1.00 96.44 180 PRO A C 1
ATOM 1427 O O . PRO A 1 180 ? 15.909 2.487 -17.075 1.00 96.44 180 PRO A O 1
ATOM 1430 N N . LEU A 1 181 ? 17.454 2.146 -15.484 1.00 92.44 181 LEU A N 1
ATOM 1431 C CA . LEU A 1 181 ? 16.577 2.493 -14.351 1.00 92.44 181 LEU A CA 1
ATOM 1432 C C . LEU A 1 181 ? 15.861 3.844 -14.535 1.00 92.44 181 LEU A C 1
ATOM 1434 O O . LEU A 1 181 ? 14.690 3.992 -14.183 1.00 92.44 181 LEU A O 1
ATOM 1438 N N . GLY A 1 182 ? 16.545 4.836 -15.114 1.00 92.56 182 GLY A N 1
ATOM 1439 C CA . GLY A 1 182 ? 15.947 6.135 -15.440 1.00 92.56 182 GLY A CA 1
ATOM 1440 C C . GLY A 1 182 ? 14.785 6.027 -16.436 1.00 92.56 182 GLY A C 1
ATOM 1441 O O . GLY A 1 182 ? 13.763 6.700 -16.275 1.00 92.56 182 GLY A O 1
ATOM 1442 N N . THR A 1 183 ? 14.900 5.132 -17.418 1.00 94.44 183 THR A N 1
ATOM 1443 C CA . THR A 1 183 ? 13.849 4.842 -18.400 1.00 94.44 183 THR A CA 1
ATOM 1444 C C . THR A 1 183 ? 12.673 4.129 -17.746 1.00 94.44 183 THR A C 1
ATOM 1446 O O . THR A 1 183 ? 11.536 4.547 -17.957 1.00 94.44 183 THR A O 1
ATOM 1449 N N . VAL A 1 184 ? 12.921 3.131 -16.888 1.00 90.81 184 VAL A N 1
ATOM 1450 C CA . VAL A 1 184 ? 11.858 2.452 -16.123 1.00 90.81 184 VAL A CA 1
ATOM 1451 C C . VAL A 1 184 ? 11.081 3.458 -15.273 1.00 90.81 184 VAL A C 1
ATOM 1453 O O . VAL A 1 184 ? 9.863 3.557 -15.402 1.00 90.81 184 VAL A O 1
ATOM 1456 N N . LYS A 1 185 ? 11.777 4.296 -14.493 1.00 86.69 185 LYS A N 1
ATOM 1457 C CA . LYS A 1 185 ? 11.166 5.376 -13.695 1.00 86.69 185 LYS A CA 1
ATOM 1458 C C . LYS A 1 185 ? 10.312 6.317 -14.540 1.00 86.69 185 LYS A C 1
ATOM 1460 O O . LYS A 1 185 ? 9.200 6.678 -14.148 1.00 86.69 185 LYS A O 1
ATOM 1465 N N . THR A 1 186 ? 10.824 6.710 -15.704 1.00 95.88 186 THR A N 1
ATOM 1466 C CA . THR A 1 186 ? 10.120 7.611 -16.621 1.00 95.88 186 THR A CA 1
ATOM 1467 C C . THR A 1 186 ? 8.867 6.954 -17.194 1.00 95.88 186 THR A C 1
ATOM 1469 O O . THR A 1 186 ? 7.801 7.573 -17.155 1.00 95.88 186 THR A O 1
ATOM 1472 N N . ARG A 1 187 ? 8.958 5.698 -17.650 1.00 94.62 187 ARG A N 1
ATOM 1473 C CA . ARG A 1 187 ? 7.820 4.919 -18.160 1.00 94.62 187 ARG A CA 1
ATOM 1474 C C . ARG A 1 187 ? 6.760 4.711 -17.080 1.00 94.62 187 ARG A C 1
ATOM 1476 O O . ARG A 1 187 ? 5.598 5.003 -17.345 1.00 94.62 187 ARG A O 1
ATOM 1483 N N . THR A 1 188 ? 7.143 4.338 -15.853 1.00 88.44 188 THR A N 1
ATOM 1484 C CA . THR A 1 188 ? 6.204 4.200 -14.723 1.00 88.44 188 THR A CA 1
ATOM 1485 C C . THR A 1 188 ? 5.477 5.515 -14.452 1.00 88.44 188 THR A C 1
ATOM 1487 O O . THR A 1 188 ? 4.253 5.541 -14.364 1.00 88.44 188 THR A O 1
ATOM 1490 N N . ARG A 1 189 ? 6.205 6.636 -14.367 1.00 86.31 189 ARG A N 1
ATOM 1491 C CA . ARG A 1 189 ? 5.590 7.949 -14.121 1.00 86.31 189 ARG A CA 1
ATOM 1492 C C . ARG A 1 189 ? 4.604 8.328 -15.228 1.00 86.31 189 ARG A C 1
ATOM 1494 O O . ARG A 1 189 ? 3.508 8.796 -14.932 1.00 86.31 189 ARG A O 1
ATOM 1501 N N . GLN A 1 190 ? 4.985 8.141 -16.492 1.00 91.25 190 GLN A N 1
ATOM 1502 C CA . GLN A 1 190 ? 4.122 8.434 -17.640 1.00 91.25 190 GLN A CA 1
ATOM 1503 C C . GLN A 1 190 ? 2.876 7.547 -17.668 1.00 91.25 190 GLN A C 1
ATOM 1505 O O . GLN A 1 190 ? 1.784 8.064 -17.895 1.00 91.25 190 GLN A O 1
ATOM 1510 N N . ALA A 1 191 ? 3.031 6.253 -17.385 1.00 89.81 191 ALA A N 1
ATOM 1511 C CA . ALA A 1 191 ? 1.924 5.312 -17.284 1.00 89.81 191 ALA A CA 1
ATOM 1512 C C . ALA A 1 191 ? 0.918 5.758 -16.214 1.00 89.81 191 ALA A C 1
ATOM 1514 O O . ALA A 1 191 ? -0.261 5.917 -16.511 1.00 89.81 191 ALA A O 1
ATOM 1515 N N . MET A 1 192 ? 1.392 6.078 -15.005 1.00 87.69 192 MET A N 1
ATOM 1516 C CA . MET A 1 192 ? 0.534 6.526 -13.901 1.00 87.69 192 MET A CA 1
ATOM 1517 C C . MET A 1 192 ? -0.212 7.830 -14.215 1.00 87.69 192 MET A C 1
ATOM 1519 O O . MET A 1 192 ? -1.390 7.958 -13.889 1.00 87.69 192 MET A O 1
ATOM 1523 N N . MET A 1 193 ? 0.445 8.796 -14.869 1.00 86.00 193 MET A N 1
ATOM 1524 C CA . MET A 1 193 ? -0.216 10.039 -15.288 1.00 86.00 193 MET A CA 1
ATOM 1525 C C . MET A 1 193 ? -1.330 9.778 -16.310 1.00 86.00 193 MET A C 1
ATOM 1527 O O . MET A 1 193 ? -2.406 10.361 -16.192 1.00 86.00 193 MET A O 1
ATOM 1531 N N . LYS A 1 194 ? -1.092 8.896 -17.288 1.00 87.62 194 LYS A N 1
ATOM 1532 C CA . LYS A 1 194 ? -2.089 8.543 -18.307 1.00 87.62 194 LYS A CA 1
ATOM 1533 C C . LYS A 1 194 ? -3.250 7.747 -17.732 1.00 87.62 194 LYS A C 1
ATOM 153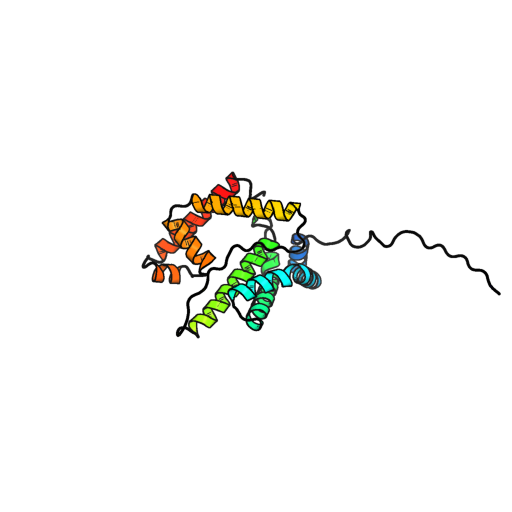5 O O . LYS A 1 194 ? -4.388 8.110 -17.992 1.00 87.62 194 LYS A O 1
ATOM 1540 N N . LEU A 1 195 ? -2.974 6.735 -16.907 1.00 85.62 195 LEU A N 1
ATOM 1541 C CA . LEU A 1 195 ? -4.010 5.961 -16.217 1.00 85.62 195 LEU A CA 1
ATOM 1542 C C . LEU A 1 195 ? -4.928 6.874 -15.412 1.00 85.62 195 LEU A C 1
ATOM 1544 O O . LEU A 1 195 ? -6.144 6.780 -15.537 1.00 85.62 195 LEU A O 1
ATOM 1548 N N . ARG A 1 196 ? -4.358 7.824 -14.660 1.00 81.75 196 ARG A N 1
ATOM 1549 C CA . ARG A 1 196 ? -5.156 8.830 -13.952 1.00 81.75 196 ARG A CA 1
ATOM 1550 C C . ARG A 1 196 ? -6.022 9.648 -14.912 1.00 81.75 196 ARG A C 1
ATOM 1552 O O . ARG A 1 196 ? -7.188 9.871 -14.615 1.00 81.75 196 ARG A O 1
ATOM 1559 N N . GLY A 1 197 ? -5.469 10.092 -16.041 1.00 83.94 197 GLY A N 1
ATOM 1560 C CA . GLY A 1 197 ? -6.220 10.828 -17.062 1.00 83.94 197 GLY A CA 1
ATOM 1561 C C . GLY A 1 197 ? -7.405 10.032 -17.613 1.00 83.94 197 GLY A C 1
ATOM 1562 O O . GLY A 1 197 ? -8.523 10.541 -17.625 1.00 83.94 197 GLY A O 1
ATOM 1563 N N . TYR A 1 198 ? -7.179 8.774 -17.997 1.00 84.88 198 TYR A N 1
ATOM 1564 C CA . TYR A 1 198 ? -8.222 7.894 -18.529 1.00 84.88 198 TYR A CA 1
ATOM 1565 C C . TYR A 1 198 ? -9.314 7.596 -17.500 1.00 84.88 198 TYR A C 1
ATOM 1567 O O . TYR A 1 198 ? -10.493 7.678 -17.828 1.00 84.88 198 TYR A O 1
ATOM 1575 N N . LEU A 1 199 ? -8.942 7.317 -16.248 1.00 78.75 199 LEU A N 1
ATOM 1576 C CA . LEU A 1 199 ? -9.901 7.007 -15.183 1.00 78.75 199 LEU A CA 1
ATOM 1577 C C . LEU A 1 199 ? -10.738 8.222 -14.761 1.00 78.75 199 LEU A C 1
ATOM 1579 O O . LEU A 1 199 ? -11.921 8.075 -14.462 1.00 78.75 199 LEU A O 1
ATOM 1583 N N . VAL A 1 200 ? -10.157 9.427 -14.786 1.00 77.44 200 VAL A N 1
ATOM 1584 C CA . VAL A 1 200 ? -10.908 10.676 -14.570 1.00 77.44 200 VAL A CA 1
ATOM 1585 C C . VAL A 1 200 ? -11.887 10.921 -15.719 1.00 77.44 200 VAL A C 1
ATOM 1587 O O . VAL A 1 200 ? -13.039 11.266 -15.475 1.00 77.44 200 VAL A O 1
ATOM 1590 N N . GLN A 1 201 ? -11.463 10.709 -16.968 1.00 75.12 201 GLN A N 1
ATOM 1591 C CA . GLN A 1 201 ? -12.330 10.881 -18.137 1.00 75.12 201 GLN A CA 1
ATOM 1592 C C . GLN A 1 201 ? -13.472 9.855 -18.180 1.00 75.12 201 GLN A C 1
ATOM 1594 O O . GLN A 1 201 ? -14.565 10.177 -18.638 1.00 75.12 201 GLN A O 1
ATOM 1599 N N . ALA A 1 202 ? -13.228 8.642 -17.684 1.00 67.94 202 ALA A N 1
ATOM 1600 C CA . ALA A 1 202 ? -14.212 7.570 -17.606 1.00 67.94 202 ALA A CA 1
ATOM 1601 C C . ALA A 1 202 ? -15.185 7.689 -16.415 1.00 67.94 202 ALA A C 1
ATOM 1603 O O . ALA A 1 202 ? -16.088 6.870 -16.295 1.00 67.94 202 ALA A O 1
ATOM 1604 N N . GLY A 1 203 ? -15.019 8.688 -15.537 1.00 63.66 203 GLY A N 1
ATOM 1605 C CA . GLY A 1 203 ? -15.920 8.926 -14.403 1.00 63.66 203 GLY A CA 1
ATOM 1606 C C . GLY A 1 203 ? -15.725 7.998 -13.194 1.00 63.66 203 GLY A C 1
ATOM 1607 O O . GLY A 1 203 ? -16.535 8.052 -12.277 1.00 63.66 203 GLY A O 1
ATOM 1608 N N . SER A 1 204 ? -14.657 7.189 -13.160 1.00 57.72 204 SER A N 1
ATOM 1609 C CA . SER A 1 204 ? -14.366 6.238 -12.065 1.00 57.72 204 SER A CA 1
ATOM 1610 C C . SER A 1 204 ? -13.829 6.921 -10.794 1.00 57.72 204 SER A C 1
ATOM 1612 O O . SER A 1 204 ? -13.976 6.413 -9.689 1.00 57.72 204 SER A O 1
ATOM 1614 N N . ILE A 1 205 ? -13.239 8.118 -10.911 1.00 47.53 205 ILE A N 1
ATOM 1615 C CA . ILE A 1 205 ? -12.734 8.884 -9.759 1.00 47.53 205 ILE A CA 1
ATOM 1616 C C . ILE A 1 205 ? -13.611 10.127 -9.574 1.00 47.53 205 ILE A C 1
ATOM 1618 O O . ILE A 1 205 ? -13.310 11.193 -10.116 1.00 47.53 205 ILE A O 1
ATOM 1622 N N . ALA A 1 206 ? -14.705 9.984 -8.822 1.00 40.97 206 ALA A N 1
ATOM 1623 C CA . ALA A 1 206 ? -15.425 11.123 -8.254 1.00 40.97 206 ALA A CA 1
ATOM 1624 C C . ALA A 1 206 ? -14.603 11.729 -7.096 1.00 40.97 206 ALA A C 1
ATOM 1626 O O . ALA A 1 206 ? -13.934 11.003 -6.361 1.00 40.97 206 ALA A O 1
ATOM 1627 N N . TYR A 1 207 ? -14.589 13.062 -7.023 1.00 36.72 207 TYR A N 1
ATOM 1628 C CA . TYR A 1 207 ? -13.698 13.889 -6.194 1.00 36.72 207 TYR A CA 1
ATOM 1629 C C . TYR A 1 207 ? -13.985 13.815 -4.691 1.00 36.72 207 TYR A C 1
ATOM 1631 O O . TYR A 1 207 ? -15.182 13.757 -4.334 1.00 36.72 207 TYR A O 1
#

Nearest PDB structures (foldseek):
  6in7-assembly1_B  TM=4.510E-01  e=1.601E-07  Pseudomonas aeruginosa PAO1
  8z6g-assembly3_F  TM=4.391E-01  e=2.055E-07  Pseudomonas aeruginosa
  8z6g-assembly1_B  TM=4.410E-01  e=2.387E-07  Pseudomonas aeruginosa
  3hug-assembly6_A  TM=9.141E-01  e=2.204E-03  Mycobacterium tuberculosis H37Rv
  3hug-assembly4_M  TM=9.315E-01  e=6.284E-03  Mycobacterium tuberculosis H37Rv

Solvent-accessible surface area (backbone atoms only — not comparable to full-atom values): 12119 Å² total; per-residue (Å²): 140,81,87,89,81,90,77,91,81,79,98,77,87,87,80,80,78,82,84,74,74,73,51,67,66,55,28,33,54,37,25,49,72,65,37,64,68,32,51,52,55,53,40,75,73,41,47,69,62,43,32,55,54,19,28,72,66,46,74,33,69,68,62,10,53,51,30,41,52,50,34,52,55,47,44,51,75,41,24,74,74,63,53,72,93,79,51,57,64,68,60,53,50,50,53,48,28,50,53,48,19,47,52,52,38,49,57,51,41,71,76,42,81,83,74,86,86,84,78,74,69,66,87,83,79,82,89,64,96,55,53,76,65,54,52,50,49,52,52,49,46,50,52,50,49,52,55,32,51,70,70,41,58,64,76,26,35,51,53,45,46,40,38,66,50,68,59,41,50,59,63,54,46,14,62,78,65,74,39,58,48,70,55,42,52,49,32,42,53,52,34,54,54,48,40,52,51,46,37,50,76,69,60,70,60,77,131

pLDDT: mean 75.14, std 19.9, range [31.28, 97.31]